Protein AF-A0A059VBW8-F1 (afdb_monomer_lite)

Sequence (269 aa):
MSATLDIHGFRVLPIGRVSREFNQAVRRIAARGYTDRSCVIIKTNAGPDSGITHAGGRYLHAANPYTQTVMAIMRDKGIEPPPPPFLVAPGATTLFHEWGHHVDHLWSGHDNIVHFSVRWFSHFYEVRRRALAGRASRRQMQPGRTIKTAADAVDVVVEWRRFASELFAMLFEDWMRGAKRFSVDSCDPQNLLSREAIFMKLAFLSSVSSDDVRHKTYALFEAAHASSAELPEMRDGFLGHHTFAVLDSLRRATDRIRAETASADGTSP

Organism: NCBI:txid1497872

Radius of gyration: 19.86 Å; chains: 1; bounding box: 48×44×55 Å

Structure (mmCIF, N/CA/C/O backbone):
data_AF-A0A059VBW8-F1
#
_entry.id   AF-A0A059VBW8-F1
#
loop_
_atom_site.group_PDB
_atom_site.id
_atom_site.type_symbol
_atom_site.label_atom_id
_atom_site.label_alt_id
_atom_site.label_comp_id
_atom_site.label_asym_id
_atom_site.label_entity_id
_atom_site.label_seq_id
_atom_site.pdbx_PDB_ins_code
_atom_site.Cartn_x
_atom_site.Cartn_y
_atom_site.Cartn_z
_atom_site.occupancy
_atom_site.B_iso_or_equiv
_atom_site.auth_seq_id
_atom_site.auth_comp_id
_atom_site.auth_asym_id
_atom_site.auth_atom_id
_atom_site.pdbx_PDB_model_num
ATOM 1 N N . MET A 1 1 ? -5.179 5.695 30.771 1.00 53.59 1 MET A N 1
ATOM 2 C CA . MET A 1 1 ? -4.562 4.878 29.705 1.00 53.59 1 MET A CA 1
ATOM 3 C C . MET A 1 1 ? -5.675 4.200 28.921 1.00 53.59 1 MET A C 1
ATOM 5 O O . MET A 1 1 ? -6.504 3.549 29.546 1.00 53.59 1 MET A O 1
ATOM 9 N N . SER A 1 2 ? -5.752 4.389 27.600 1.00 63.97 2 SER A N 1
ATOM 10 C CA . SER A 1 2 ? -6.719 3.652 26.772 1.00 63.97 2 SER A CA 1
ATOM 11 C C . SER A 1 2 ? -6.262 2.202 26.632 1.00 63.97 2 SER A C 1
ATOM 13 O O . SER A 1 2 ? -5.171 1.951 26.126 1.00 63.97 2 SER A O 1
ATOM 15 N N . ALA A 1 3 ? -7.078 1.252 27.086 1.00 81.88 3 ALA A N 1
ATOM 16 C CA . ALA A 1 3 ? -6.814 -0.166 26.873 1.00 81.88 3 ALA A CA 1
ATOM 17 C C . ALA A 1 3 ? -6.984 -0.525 25.387 1.00 81.88 3 ALA A C 1
ATOM 19 O O . ALA A 1 3 ? -7.865 0.005 24.705 1.00 81.88 3 ALA A O 1
ATOM 20 N N . THR A 1 4 ? -6.148 -1.438 24.893 1.00 89.19 4 THR A N 1
ATOM 21 C CA . THR A 1 4 ? -6.325 -2.024 23.558 1.00 89.19 4 THR A CA 1
ATOM 22 C C . THR A 1 4 ? -7.537 -2.957 23.574 1.00 89.19 4 THR A C 1
ATOM 24 O O . THR A 1 4 ? -7.706 -3.740 24.505 1.00 89.19 4 THR A O 1
ATOM 27 N N . LEU A 1 5 ? -8.374 -2.869 22.545 1.00 92.12 5 LEU A N 1
ATOM 28 C CA . LEU A 1 5 ? -9.548 -3.708 22.324 1.00 92.12 5 LEU A CA 1
ATOM 29 C C . LEU A 1 5 ? -9.213 -4.839 21.346 1.00 92.12 5 LEU A C 1
ATOM 31 O O . LEU A 1 5 ? -8.478 -4.610 20.386 1.00 92.12 5 LEU A O 1
ATOM 35 N N . ASP A 1 6 ? -9.801 -6.018 21.542 1.00 92.69 6 ASP A N 1
ATOM 36 C CA . ASP A 1 6 ? -9.843 -7.066 20.515 1.00 92.69 6 ASP A CA 1
ATOM 37 C C . ASP A 1 6 ? -11.156 -6.943 19.728 1.00 92.69 6 ASP A C 1
ATOM 39 O O . ASP A 1 6 ? -12.249 -7.006 20.299 1.00 92.69 6 ASP A O 1
ATOM 43 N N . ILE A 1 7 ? -11.055 -6.699 18.422 1.00 91.12 7 ILE A N 1
ATOM 44 C CA . ILE A 1 7 ? -12.200 -6.552 17.523 1.00 91.12 7 ILE A CA 1
ATOM 45 C C . ILE A 1 7 ? -11.983 -7.465 16.319 1.00 91.12 7 ILE A C 1
ATOM 47 O O . ILE A 1 7 ? -11.157 -7.171 15.461 1.00 91.12 7 ILE A O 1
ATOM 51 N N . HIS A 1 8 ? -12.752 -8.553 16.224 1.00 90.56 8 HIS A N 1
ATOM 52 C CA . HIS A 1 8 ? -12.659 -9.540 15.132 1.00 90.56 8 HIS A CA 1
ATOM 53 C C . HIS A 1 8 ? -11.233 -10.089 14.924 1.00 90.56 8 HIS A C 1
ATOM 55 O O . HIS A 1 8 ? -10.829 -10.337 13.791 1.00 90.56 8 HIS A O 1
ATOM 61 N N . GLY A 1 9 ? -10.463 -10.259 16.007 1.00 87.31 9 GLY A N 1
ATOM 62 C CA . GLY A 1 9 ? -9.083 -10.750 15.962 1.00 87.31 9 GLY A CA 1
ATOM 63 C C . GLY A 1 9 ? -8.028 -9.666 15.728 1.00 87.31 9 GLY A C 1
ATOM 64 O O . GLY A 1 9 ? -6.842 -9.997 15.669 1.00 87.31 9 GLY A O 1
ATOM 65 N N . PHE A 1 10 ? -8.433 -8.397 15.619 1.00 92.19 10 PHE A N 1
ATOM 66 C CA . PHE A 1 10 ? -7.533 -7.249 15.537 1.00 92.19 10 PHE A CA 1
ATOM 67 C C . PHE A 1 10 ? -7.327 -6.586 16.888 1.00 92.19 10 PHE A C 1
ATOM 69 O O . PHE A 1 10 ? -8.276 -6.374 17.642 1.00 92.19 10 PHE A O 1
ATOM 76 N N . ARG A 1 11 ? -6.098 -6.129 17.126 1.00 94.62 11 ARG A N 1
ATOM 77 C CA . ARG A 1 11 ? -5.778 -5.229 18.234 1.00 94.62 11 ARG A CA 1
ATOM 78 C C . ARG A 1 11 ? -6.064 -3.791 17.814 1.00 94.62 11 ARG A C 1
ATOM 80 O O . ARG A 1 11 ? -5.418 -3.270 16.909 1.00 94.62 11 ARG A O 1
ATOM 87 N N . VAL A 1 12 ? -7.019 -3.146 18.475 1.00 94.44 12 VAL A N 1
ATOM 88 C CA . VAL A 1 12 ? -7.414 -1.759 18.206 1.00 94.44 12 VAL A CA 1
ATOM 89 C C . VAL A 1 12 ? -7.122 -0.894 19.425 1.00 94.44 12 VAL A C 1
ATOM 91 O O . VAL A 1 12 ? -7.667 -1.140 20.495 1.00 94.44 12 VAL A O 1
ATOM 94 N N . LEU A 1 13 ? -6.307 0.147 19.272 1.00 93.19 13 LEU A N 1
ATOM 95 C CA . LEU A 1 13 ? -6.073 1.173 20.286 1.00 93.19 13 LEU A CA 1
ATOM 96 C C . LEU A 1 13 ? -7.002 2.376 20.024 1.00 93.19 13 LEU A C 1
ATOM 98 O O . LEU A 1 13 ? -6.745 3.156 19.100 1.00 93.19 13 LEU A O 1
ATOM 102 N N . PRO A 1 14 ? -8.098 2.549 20.789 1.00 91.19 14 PRO A N 1
ATOM 103 C CA . PRO A 1 14 ? -9.023 3.657 20.598 1.00 91.19 14 PRO A CA 1
ATOM 104 C C . PRO A 1 14 ? -8.508 4.929 21.284 1.00 91.19 14 PRO A C 1
ATOM 106 O O . PRO A 1 14 ? -8.565 5.082 22.505 1.00 91.19 14 PRO A O 1
ATOM 109 N N . ILE A 1 15 ? -8.036 5.872 20.474 1.00 87.88 15 ILE A N 1
ATOM 110 C CA . ILE A 1 15 ? -7.763 7.257 20.890 1.00 87.88 15 ILE A CA 1
ATOM 111 C C . ILE A 1 15 ? -8.997 8.138 20.617 1.00 87.88 15 ILE A C 1
ATOM 113 O O . ILE A 1 15 ? -9.226 9.137 21.290 1.00 87.88 15 ILE A O 1
ATOM 117 N N . GLY A 1 16 ? -9.825 7.749 19.644 1.00 84.25 16 GLY A N 1
ATOM 118 C CA . GLY A 1 16 ? -11.109 8.368 19.325 1.00 84.25 16 GLY A CA 1
ATOM 119 C C . GLY A 1 16 ? -12.280 7.386 19.373 1.00 84.25 16 GLY A C 1
ATOM 120 O O . GLY A 1 16 ? -12.133 6.212 19.719 1.00 84.25 16 GLY A O 1
ATOM 121 N N . ARG A 1 17 ? -13.467 7.857 18.971 1.00 87.94 17 ARG A N 1
ATOM 122 C CA . ARG A 1 17 ? -14.673 7.016 18.933 1.00 87.94 17 ARG A CA 1
ATOM 123 C C . ARG A 1 17 ? -14.525 5.910 17.883 1.00 87.94 17 ARG A C 1
ATOM 125 O O . ARG A 1 17 ? -14.266 6.182 16.704 1.00 87.94 17 ARG A O 1
ATOM 132 N N . VAL A 1 18 ? -14.773 4.669 18.298 1.00 91.19 18 VAL A N 1
ATOM 133 C CA . VAL A 1 18 ? -14.964 3.526 17.396 1.00 91.19 18 VAL A CA 1
ATOM 134 C C . VAL A 1 18 ? -16.407 3.566 16.897 1.00 91.19 18 VAL A C 1
ATOM 136 O O . VAL A 1 18 ? -17.340 3.253 17.635 1.00 91.19 18 VAL A O 1
ATOM 139 N N . SER A 1 19 ? -16.613 4.032 15.666 1.00 91.50 19 SER A N 1
ATOM 140 C CA . SER A 1 19 ? -17.951 4.096 15.073 1.00 91.50 19 SER A CA 1
ATOM 141 C C . SER A 1 19 ? -18.422 2.717 14.598 1.00 91.50 19 SER A C 1
ATOM 143 O O . SER A 1 19 ? -17.625 1.784 14.449 1.00 91.50 19 SER A O 1
ATOM 145 N N . ARG A 1 20 ? -19.725 2.587 14.324 1.00 93.31 20 ARG A N 1
ATOM 146 C CA . ARG A 1 20 ? -20.302 1.357 13.763 1.00 93.31 20 ARG A CA 1
ATOM 147 C C . ARG A 1 20 ? -19.672 1.025 12.411 1.00 93.31 20 ARG A C 1
ATOM 149 O O . ARG A 1 20 ? -19.343 -0.129 12.161 1.00 93.31 20 ARG A O 1
ATOM 156 N N . GLU A 1 21 ? -19.466 2.036 11.574 1.00 92.25 21 GLU A N 1
ATOM 157 C CA . GLU A 1 21 ? -18.853 1.913 10.250 1.00 92.25 21 GLU A CA 1
ATOM 158 C C . GLU A 1 21 ? -17.407 1.426 10.363 1.00 92.25 21 GLU A C 1
ATOM 160 O O . GLU A 1 21 ? -16.983 0.559 9.604 1.00 92.25 21 GLU A O 1
ATOM 165 N N . PHE A 1 22 ? -16.655 1.937 11.344 1.00 93.88 22 PHE A N 1
ATOM 166 C CA . PHE A 1 22 ? -15.292 1.479 11.594 1.00 93.88 22 PHE A CA 1
ATOM 167 C C . PHE A 1 22 ? -15.261 0.009 12.022 1.00 93.88 22 PHE A C 1
ATOM 169 O O . PHE A 1 22 ? -14.497 -0.777 11.472 1.00 93.88 22 PHE A O 1
ATOM 176 N N . ASN A 1 23 ? -16.129 -0.390 12.957 1.00 94.75 23 ASN A N 1
ATOM 177 C CA . ASN A 1 23 ? -16.219 -1.786 13.389 1.00 94.75 23 ASN A CA 1
ATOM 178 C C . ASN A 1 23 ? -16.608 -2.718 12.225 1.00 94.75 23 ASN A C 1
ATOM 180 O O . ASN A 1 23 ? -16.023 -3.786 12.064 1.00 94.75 23 ASN A O 1
ATOM 184 N N . GLN A 1 24 ? -17.542 -2.293 11.368 1.00 94.81 24 GLN A N 1
ATOM 185 C CA . GLN A 1 24 ? -17.910 -3.030 10.155 1.00 94.81 24 GLN A CA 1
ATOM 186 C C . GLN A 1 24 ? -16.742 -3.162 9.171 1.00 94.81 24 GLN A C 1
ATOM 188 O O . GLN A 1 24 ? -16.587 -4.221 8.565 1.00 94.81 24 GLN A O 1
ATOM 193 N N . ALA A 1 25 ? -15.910 -2.129 9.028 1.00 94.88 25 ALA A N 1
ATOM 194 C CA . ALA A 1 25 ? -14.714 -2.187 8.195 1.00 94.88 25 ALA A CA 1
ATOM 195 C C . ALA A 1 25 ? -13.693 -3.200 8.735 1.00 94.88 25 ALA A C 1
ATOM 197 O O . ALA A 1 25 ? -13.256 -4.073 7.988 1.00 94.88 25 ALA A O 1
ATOM 198 N N . VAL A 1 26 ? -13.409 -3.168 10.043 1.00 95.56 26 VAL A N 1
ATOM 199 C CA . VAL A 1 26 ? -12.554 -4.165 10.715 1.00 95.56 26 VAL A CA 1
ATOM 200 C C . VAL A 1 26 ? -13.103 -5.581 10.508 1.00 95.56 26 VAL A C 1
ATOM 202 O O . VAL A 1 26 ? -12.380 -6.475 10.070 1.00 95.56 26 VAL A O 1
ATOM 205 N N . ARG A 1 27 ? -14.412 -5.781 10.725 1.00 95.00 27 ARG A N 1
ATOM 206 C CA . ARG A 1 27 ? -15.085 -7.066 10.479 1.00 95.00 27 ARG A CA 1
ATOM 207 C C . ARG A 1 27 ? -14.905 -7.543 9.042 1.00 95.00 27 ARG A C 1
ATOM 209 O O . ARG A 1 27 ? -14.724 -8.733 8.815 1.00 95.00 27 ARG A O 1
ATOM 216 N N . ARG A 1 28 ? -14.999 -6.637 8.069 1.00 94.69 28 ARG A N 1
ATOM 217 C CA . ARG A 1 28 ? -14.895 -6.978 6.649 1.00 94.69 28 ARG A CA 1
ATOM 218 C C . ARG A 1 28 ? -13.486 -7.420 6.268 1.00 94.69 28 ARG A C 1
ATOM 220 O O . ARG A 1 28 ? -13.362 -8.405 5.550 1.00 94.69 28 ARG A O 1
ATOM 227 N N . ILE A 1 29 ? -12.457 -6.743 6.779 1.00 94.81 29 ILE A N 1
ATOM 228 C CA . ILE A 1 29 ? -11.061 -7.166 6.595 1.00 94.81 29 ILE A CA 1
ATOM 229 C C . ILE A 1 29 ? -10.869 -8.566 7.201 1.00 94.81 29 ILE A C 1
ATOM 231 O O . ILE A 1 29 ? -10.362 -9.458 6.521 1.00 94.81 29 ILE A O 1
ATOM 235 N N . ALA A 1 30 ? -11.356 -8.791 8.430 1.00 93.31 30 ALA A N 1
ATOM 236 C CA . ALA A 1 30 ? -11.280 -10.103 9.082 1.00 93.31 30 ALA A CA 1
ATOM 237 C C . ALA A 1 30 ? -11.990 -11.202 8.283 1.00 93.31 30 ALA A C 1
ATOM 239 O O . ALA A 1 30 ? -11.431 -12.272 8.067 1.00 93.31 30 AL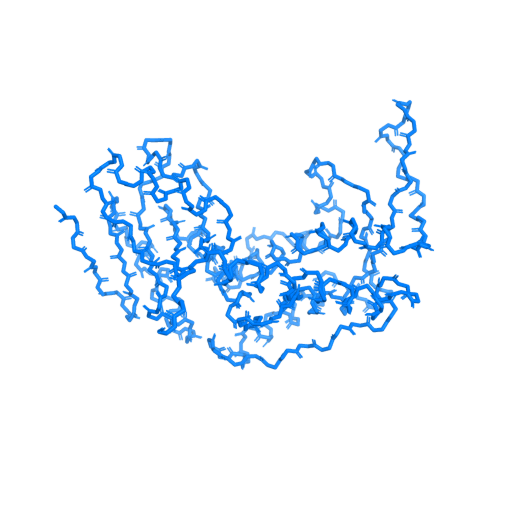A A O 1
ATOM 240 N N . ALA A 1 31 ? -13.208 -10.933 7.808 1.00 92.88 31 ALA A N 1
ATOM 241 C CA . ALA A 1 31 ? -14.009 -11.898 7.058 1.00 92.88 31 ALA A CA 1
ATOM 242 C C . ALA A 1 31 ? -13.360 -12.323 5.731 1.00 92.88 31 ALA A C 1
ATOM 244 O O . ALA A 1 31 ? -13.680 -13.389 5.216 1.00 92.88 31 ALA A O 1
ATOM 245 N N . ARG A 1 32 ? -12.452 -11.507 5.184 1.00 91.50 32 ARG A N 1
ATOM 246 C CA . ARG A 1 32 ? -11.653 -11.836 3.996 1.00 91.50 32 ARG A CA 1
ATOM 247 C C . ARG A 1 32 ? -10.296 -12.462 4.326 1.00 91.50 32 ARG A C 1
ATOM 249 O O . ARG A 1 32 ? -9.479 -12.639 3.436 1.00 91.50 32 ARG A O 1
ATOM 256 N N . GLY A 1 33 ? -10.052 -12.790 5.593 1.00 91.44 33 GLY A N 1
ATOM 257 C CA . GLY A 1 33 ? -8.842 -13.477 6.029 1.00 91.44 33 GLY A CA 1
ATOM 258 C C . GLY A 1 33 ? -7.608 -12.586 6.136 1.00 91.44 33 GLY A C 1
ATOM 259 O O . GLY A 1 33 ? -6.518 -13.131 6.215 1.00 91.44 33 GLY A O 1
ATOM 260 N N . TYR A 1 34 ? -7.758 -11.254 6.167 1.00 92.44 34 TYR A N 1
ATOM 261 C CA . TYR A 1 34 ? -6.655 -10.280 6.247 1.00 92.44 34 TYR A CA 1
ATOM 262 C C . TYR A 1 34 ? -6.308 -9.852 7.684 1.00 92.44 34 TYR A C 1
ATOM 264 O O . TYR A 1 34 ? -5.914 -8.711 7.927 1.00 92.44 34 TYR A O 1
ATOM 272 N N . THR A 1 35 ? -6.493 -10.743 8.660 1.00 90.56 35 THR A N 1
ATOM 273 C CA . THR A 1 35 ? -6.152 -10.472 10.063 1.00 90.56 35 THR A CA 1
ATOM 274 C C . THR A 1 35 ? -4.654 -10.608 10.308 1.00 90.56 35 THR A C 1
ATOM 276 O O . THR A 1 35 ? -4.097 -11.673 10.056 1.00 90.56 35 THR A O 1
ATOM 279 N N . ASP A 1 36 ? -4.035 -9.588 10.898 1.00 90.50 36 ASP A N 1
ATOM 280 C CA . ASP A 1 36 ? -2.689 -9.672 11.466 1.00 90.50 36 ASP A CA 1
ATOM 281 C C . ASP A 1 36 ? -2.716 -9.151 12.907 1.00 90.50 36 ASP A C 1
ATOM 283 O O . ASP A 1 36 ? -3.071 -8.001 13.165 1.00 90.50 36 ASP A O 1
ATOM 287 N N . ARG A 1 37 ? -2.350 -10.014 13.861 1.00 87.94 37 ARG A N 1
ATOM 288 C CA . ARG A 1 37 ? -2.274 -9.649 15.282 1.00 87.94 37 ARG A CA 1
ATOM 289 C C . ARG A 1 37 ? -1.031 -8.830 15.601 1.00 87.94 37 ARG A C 1
ATOM 291 O O . ARG A 1 37 ? -1.028 -8.138 16.620 1.00 87.94 37 ARG A O 1
ATOM 298 N N . SER A 1 38 ? 0.011 -8.907 14.775 1.00 89.81 38 SER A N 1
ATOM 299 C CA . SER A 1 38 ? 1.237 -8.136 14.967 1.00 89.81 38 SER A CA 1
ATOM 300 C C . SER A 1 38 ? 0.968 -6.641 14.776 1.00 89.81 38 SER A C 1
ATOM 302 O O . SER A 1 38 ? 1.387 -5.843 15.613 1.00 89.81 38 SER A O 1
ATOM 304 N N . CYS A 1 39 ? 0.136 -6.285 13.793 1.00 92.44 39 CYS A N 1
ATOM 305 C CA . CYS A 1 39 ? -0.237 -4.910 13.485 1.00 92.44 39 CYS A CA 1
ATOM 306 C C . CYS A 1 39 ? -1.357 -4.374 14.395 1.00 92.44 39 CYS A C 1
ATOM 308 O O . CYS A 1 39 ? -2.454 -4.932 14.471 1.00 92.44 39 CYS A O 1
ATOM 310 N N . VAL A 1 40 ? -1.096 -3.259 15.087 1.00 95.00 40 VAL A N 1
ATOM 311 C CA . VAL A 1 40 ? -2.104 -2.565 15.911 1.00 95.00 40 VAL A CA 1
ATOM 312 C C . VAL A 1 40 ? -2.794 -1.462 15.106 1.00 95.00 40 VAL A C 1
ATOM 314 O O . VAL A 1 40 ? -2.140 -0.622 14.492 1.00 95.00 40 VAL A O 1
ATOM 317 N N . ILE A 1 41 ? -4.126 -1.413 15.160 1.00 94.94 41 ILE A N 1
ATOM 318 C CA . ILE A 1 41 ? -4.931 -0.336 14.572 1.00 94.94 41 ILE A CA 1
ATOM 319 C C . ILE A 1 41 ? -5.143 0.762 15.607 1.00 94.94 41 ILE A C 1
ATOM 321 O O . ILE A 1 41 ? -5.887 0.598 16.570 1.00 94.94 41 ILE A O 1
ATOM 325 N N . ILE A 1 42 ? -4.569 1.930 15.381 1.00 93.19 42 ILE A N 1
ATOM 326 C CA . ILE A 1 42 ? -4.819 3.126 16.174 1.00 93.19 42 ILE A CA 1
ATOM 327 C C . ILE A 1 42 ? -6.026 3.857 15.585 1.00 93.19 42 ILE A C 1
ATOM 329 O O . ILE A 1 42 ? -5.951 4.486 14.525 1.00 93.19 42 ILE A O 1
ATOM 333 N N . LYS A 1 43 ? -7.160 3.796 16.288 1.00 92.50 43 LYS A N 1
ATOM 334 C CA . LYS A 1 43 ? -8.372 4.523 15.900 1.00 92.50 43 LYS A CA 1
ATOM 335 C C . LYS A 1 43 ? -8.349 5.932 16.484 1.00 92.50 43 LYS A C 1
ATOM 337 O O . LYS A 1 43 ? -8.535 6.102 17.686 1.00 92.50 43 LYS A O 1
ATOM 342 N N . THR A 1 44 ? -8.198 6.945 15.635 1.00 89.06 44 THR A N 1
ATOM 343 C CA . THR A 1 44 ? -8.276 8.373 16.004 1.00 89.06 44 THR A CA 1
ATOM 344 C C . THR A 1 44 ? -9.625 8.992 15.622 1.00 89.06 44 THR A C 1
ATOM 346 O O . THR A 1 44 ? -10.435 8.375 14.927 1.00 89.06 44 THR A O 1
ATOM 349 N N . ASN A 1 45 ? -9.907 10.214 16.081 1.00 84.06 45 ASN A N 1
ATOM 350 C CA . ASN A 1 45 ? -10.985 11.027 15.505 1.00 84.06 45 ASN A CA 1
ATOM 351 C C . ASN A 1 45 ? -10.544 11.605 14.148 1.00 84.06 45 ASN A C 1
ATOM 353 O O . ASN A 1 45 ? -9.350 11.768 13.900 1.00 84.06 45 ASN A O 1
ATOM 357 N N . ALA A 1 46 ? -11.502 11.918 13.275 1.00 74.12 46 ALA A N 1
ATOM 358 C CA . ALA A 1 46 ? -11.212 12.656 12.049 1.00 74.12 46 ALA A CA 1
ATOM 359 C C . ALA A 1 46 ? -10.890 14.126 12.368 1.00 74.12 46 ALA A C 1
ATOM 361 O O . ALA A 1 46 ? -11.452 14.689 13.304 1.00 74.12 46 ALA A O 1
ATOM 362 N N . GLY A 1 47 ? -10.028 14.745 11.558 1.00 66.75 47 GLY A N 1
ATOM 363 C CA . GLY A 1 47 ? -9.707 16.170 11.657 1.00 66.75 47 GLY A CA 1
ATOM 364 C C . GLY A 1 47 ? -8.369 16.496 12.342 1.00 66.75 47 GLY A C 1
ATOM 365 O O . GLY A 1 47 ? -7.671 15.598 12.829 1.00 66.75 47 GLY A O 1
ATOM 366 N N . PRO A 1 48 ? -7.990 17.788 12.336 1.00 61.22 48 PRO A N 1
ATOM 367 C CA . PRO A 1 48 ? -6.690 18.268 12.818 1.00 61.22 48 PRO A CA 1
ATOM 368 C C . PRO A 1 48 ? -6.485 18.028 14.320 1.00 61.22 48 PRO A C 1
ATOM 370 O O . PRO A 1 48 ? -5.357 17.803 14.757 1.00 61.22 48 PRO A O 1
ATOM 373 N N . ASP A 1 49 ? -7.572 17.964 15.089 1.00 58.78 49 ASP A N 1
ATOM 374 C CA . ASP A 1 49 ? -7.548 17.802 16.548 1.00 58.78 49 ASP A CA 1
ATOM 375 C C . ASP A 1 49 ? -6.972 16.455 17.005 1.00 58.78 49 ASP A C 1
ATOM 377 O O . ASP A 1 49 ? -6.609 16.288 18.171 1.00 58.78 49 ASP A O 1
ATOM 381 N N . SER A 1 50 ? -6.838 15.479 16.097 1.00 66.25 50 SER A N 1
ATOM 382 C CA . SER A 1 50 ? -6.204 14.206 16.441 1.00 66.25 50 SER A CA 1
ATOM 383 C C . SER A 1 50 ? -4.725 14.374 16.818 1.00 66.25 50 SER A C 1
ATOM 385 O O . SER A 1 50 ? -4.214 13.591 17.619 1.00 66.25 50 SER A O 1
ATOM 387 N N . GLY A 1 51 ? -4.022 15.372 16.261 1.00 63.44 51 GLY A N 1
ATOM 388 C CA . GLY A 1 51 ? -2.579 15.616 16.425 1.00 63.44 51 GLY A CA 1
ATOM 389 C C . GLY A 1 51 ? -1.654 14.513 15.884 1.00 63.44 51 GLY A C 1
ATOM 390 O O . GLY A 1 51 ? -0.521 14.794 15.533 1.00 63.44 51 GLY A O 1
ATOM 391 N N . ILE A 1 52 ? -2.146 13.276 15.778 1.00 70.88 52 ILE A N 1
ATOM 392 C CA . ILE A 1 52 ? -1.454 12.087 15.261 1.00 70.88 52 ILE A CA 1
ATOM 393 C C . ILE A 1 52 ? -1.654 11.966 13.737 1.00 70.88 52 ILE A C 1
ATOM 395 O O . ILE A 1 52 ? -0.843 11.353 13.049 1.00 70.88 52 ILE A O 1
ATOM 399 N N . THR A 1 53 ? -2.722 12.560 13.179 1.00 62.62 53 THR A N 1
ATOM 400 C CA . THR A 1 53 ? -3.006 12.517 11.733 1.00 62.62 53 THR A CA 1
ATOM 401 C C . THR A 1 53 ? -3.519 13.847 11.183 1.00 62.62 53 THR A C 1
ATOM 403 O O . THR A 1 53 ? -4.427 14.454 11.746 1.00 62.62 53 THR A O 1
ATOM 406 N N . HIS A 1 54 ? -3.028 14.249 10.008 1.00 57.72 54 HIS A N 1
ATOM 407 C CA . HIS A 1 54 ? -3.678 15.252 9.159 1.00 57.72 54 HIS A CA 1
ATOM 408 C C . HIS A 1 54 ? -4.659 14.547 8.215 1.00 57.72 54 HIS A C 1
ATOM 410 O O . HIS A 1 54 ? -4.280 14.206 7.103 1.00 57.72 54 HIS A O 1
ATOM 416 N N . ALA A 1 55 ? -5.878 14.244 8.679 1.00 49.62 55 ALA A N 1
ATOM 417 C CA . ALA A 1 55 ? -7.015 13.679 7.918 1.00 49.62 55 ALA A CA 1
ATOM 418 C C . ALA A 1 55 ? -6.784 12.418 7.036 1.00 49.62 55 ALA A C 1
ATOM 420 O O . ALA A 1 55 ? -7.740 11.925 6.446 1.00 49.62 55 ALA A O 1
ATOM 421 N N . GLY A 1 56 ? -5.566 11.876 6.955 1.00 61.94 56 GLY A N 1
ATOM 422 C CA . GLY A 1 56 ? -5.163 10.946 5.897 1.00 61.94 56 GLY A CA 1
ATOM 423 C C . GLY A 1 56 ? -4.691 9.570 6.350 1.00 61.94 56 GLY A C 1
ATOM 424 O O . GLY A 1 56 ? -4.447 8.759 5.478 1.00 61.94 56 GLY A O 1
ATOM 425 N N . GLY A 1 57 ? -4.584 9.298 7.659 1.00 80.06 57 GLY A N 1
ATOM 426 C CA . GLY A 1 57 ? -4.080 8.017 8.194 1.00 80.06 57 GLY A CA 1
ATOM 427 C C . GLY A 1 57 ? -2.658 7.662 7.761 1.00 80.06 57 GLY A C 1
ATOM 428 O O . GLY A 1 57 ? -2.069 8.374 6.956 1.00 80.06 57 GLY A O 1
ATOM 429 N N . ARG A 1 58 ? -2.054 6.643 8.380 1.00 86.62 58 ARG A N 1
ATOM 430 C CA . ARG A 1 58 ? -0.692 6.183 8.048 1.00 86.62 58 ARG A CA 1
ATOM 431 C C . ARG A 1 58 ? -0.470 4.735 8.467 1.00 86.62 58 ARG A C 1
ATOM 433 O O . ARG A 1 58 ? -0.680 4.421 9.636 1.00 86.62 58 ARG A O 1
ATOM 440 N N . TYR A 1 59 ? 0.063 3.911 7.578 1.00 89.12 59 TYR A N 1
ATOM 441 C CA . TYR A 1 59 ? 0.767 2.678 7.906 1.00 89.12 59 TYR A CA 1
ATOM 442 C C . TYR A 1 59 ? 2.214 2.982 8.322 1.00 89.12 59 TYR A C 1
ATOM 444 O O . TYR A 1 59 ? 2.952 3.679 7.621 1.00 89.12 59 TYR A O 1
ATOM 452 N N . LEU A 1 60 ? 2.622 2.481 9.488 1.00 87.88 60 LEU A N 1
ATOM 453 C CA . LEU A 1 60 ? 3.896 2.794 10.129 1.00 87.88 60 LEU A CA 1
ATOM 454 C C . LEU A 1 60 ? 4.642 1.500 10.451 1.00 87.88 60 LEU A C 1
ATOM 456 O O . LEU A 1 60 ? 4.148 0.628 11.161 1.00 87.88 60 LEU A O 1
ATOM 460 N N . HIS A 1 61 ? 5.859 1.390 9.930 1.00 86.56 61 HIS A N 1
ATOM 461 C CA . HIS A 1 61 ? 6.761 0.262 10.152 1.00 86.56 61 HIS A CA 1
ATOM 462 C C . HIS A 1 61 ? 8.133 0.774 10.610 1.00 86.56 61 HIS A C 1
ATOM 464 O O . HIS A 1 61 ? 8.430 1.964 10.481 1.00 86.56 61 HIS A O 1
ATOM 470 N N . ALA A 1 62 ? 8.982 -0.113 11.135 1.00 82.19 62 ALA A N 1
ATOM 471 C CA . ALA A 1 62 ? 10.247 0.275 11.772 1.00 82.19 62 ALA A CA 1
ATOM 472 C C . ALA A 1 62 ? 11.175 1.099 10.856 1.00 82.19 62 ALA A C 1
ATOM 474 O O . ALA A 1 62 ? 11.755 2.087 11.288 1.00 82.19 62 ALA A O 1
ATOM 475 N N . ALA A 1 63 ? 11.257 0.741 9.572 1.00 74.00 63 ALA A N 1
ATOM 476 C CA . ALA A 1 63 ? 12.088 1.444 8.590 1.00 74.00 63 ALA A CA 1
ATOM 477 C C . ALA A 1 63 ? 11.486 2.758 8.040 1.00 74.00 63 ALA A C 1
ATOM 479 O O . ALA A 1 63 ? 12.116 3.407 7.208 1.00 74.00 63 ALA A O 1
ATOM 480 N N . ASN A 1 64 ? 10.277 3.158 8.451 1.00 76.19 64 ASN A N 1
ATOM 481 C CA . ASN A 1 64 ? 9.710 4.446 8.054 1.00 76.19 64 ASN A CA 1
ATOM 482 C C . ASN A 1 64 ? 10.199 5.536 9.032 1.00 76.19 64 ASN A C 1
ATOM 484 O O . ASN A 1 64 ? 9.857 5.475 10.215 1.00 76.19 64 ASN A O 1
ATOM 488 N N . PRO A 1 65 ? 10.951 6.557 8.575 1.00 73.94 65 PRO A N 1
ATOM 489 C CA . PRO A 1 65 ? 11.480 7.602 9.457 1.00 73.94 65 PRO A CA 1
ATOM 490 C C . PRO A 1 65 ? 10.374 8.404 10.158 1.00 73.94 65 PRO A C 1
ATOM 492 O O . PRO A 1 65 ? 10.573 8.913 11.259 1.00 73.94 65 PRO A O 1
ATOM 495 N N . TYR A 1 66 ? 9.181 8.470 9.563 1.00 82.44 66 TYR A N 1
ATOM 496 C CA . TYR A 1 66 ? 8.030 9.147 10.152 1.00 82.44 66 TYR A CA 1
ATOM 497 C C . TYR A 1 66 ? 7.422 8.379 11.337 1.00 82.44 66 TYR A C 1
ATOM 499 O O . TYR A 1 66 ? 6.726 8.974 12.161 1.00 82.44 66 TYR A O 1
ATOM 507 N N . THR A 1 67 ? 7.709 7.078 11.475 1.00 87.94 67 THR A N 1
ATOM 508 C CA . THR A 1 67 ? 7.247 6.262 12.608 1.00 87.94 67 THR A CA 1
ATOM 509 C C . THR A 1 67 ? 7.700 6.858 13.935 1.00 87.94 67 THR A C 1
ATOM 511 O O . THR A 1 67 ? 6.881 7.011 14.838 1.00 87.94 67 THR A O 1
ATOM 514 N N . GLN A 1 68 ? 8.961 7.292 14.039 1.00 87.50 68 GLN A N 1
ATOM 515 C CA . GLN A 1 68 ? 9.483 7.896 15.270 1.00 87.50 68 GLN A CA 1
ATOM 516 C C . GLN A 1 68 ? 8.782 9.212 15.613 1.00 87.50 68 GLN A C 1
ATOM 518 O O . GLN A 1 68 ? 8.455 9.452 16.774 1.00 87.50 68 GLN A O 1
ATOM 523 N N . THR A 1 69 ? 8.475 10.034 14.606 1.00 88.62 69 THR A N 1
ATOM 524 C CA . THR A 1 69 ? 7.709 11.273 14.791 1.00 88.62 69 THR A CA 1
ATOM 525 C C . THR A 1 69 ? 6.317 10.987 15.348 1.00 88.62 69 THR A C 1
ATOM 527 O O . THR A 1 69 ? 5.902 11.618 16.316 1.00 88.62 69 THR A O 1
ATOM 530 N N . VAL A 1 70 ? 5.603 10.008 14.788 1.00 87.56 70 VAL A N 1
ATOM 531 C CA . VAL A 1 70 ? 4.264 9.642 15.274 1.00 87.56 70 VAL A CA 1
ATOM 532 C C . VAL A 1 70 ? 4.324 9.073 16.691 1.00 87.56 70 VAL A C 1
ATOM 534 O O . VAL A 1 70 ? 3.517 9.457 17.536 1.00 87.56 70 VAL A O 1
ATOM 537 N N . MET A 1 71 ? 5.297 8.206 16.978 1.00 90.25 71 MET A N 1
ATOM 538 C CA . MET A 1 71 ? 5.502 7.658 18.321 1.00 90.25 71 MET A CA 1
ATOM 539 C C . MET A 1 71 ? 5.810 8.757 19.347 1.00 90.25 71 MET A C 1
ATOM 541 O O . MET A 1 71 ? 5.279 8.711 20.453 1.00 90.25 71 MET A O 1
ATOM 545 N N . ALA A 1 72 ? 6.614 9.765 18.991 1.00 88.88 72 ALA A N 1
ATOM 546 C CA . ALA A 1 72 ? 6.871 10.922 19.850 1.00 88.88 72 ALA A CA 1
ATOM 547 C C . ALA A 1 72 ? 5.584 11.716 20.134 1.00 88.88 72 ALA A C 1
ATOM 549 O O . ALA A 1 72 ? 5.252 11.936 21.294 1.00 88.88 72 ALA A O 1
ATOM 550 N N . ILE A 1 73 ? 4.790 12.019 19.100 1.00 88.00 73 ILE A N 1
ATOM 551 C CA . ILE A 1 73 ? 3.496 12.707 19.251 1.00 88.00 73 ILE A CA 1
ATOM 552 C C . ILE A 1 73 ? 2.540 11.928 20.171 1.00 88.00 73 ILE A C 1
ATOM 554 O O . ILE A 1 73 ? 1.786 12.526 20.941 1.00 88.00 73 ILE A O 1
ATOM 558 N N . MET A 1 74 ? 2.531 10.594 20.092 1.00 88.19 74 MET A N 1
ATOM 559 C CA . MET A 1 74 ? 1.725 9.760 20.989 1.00 88.19 74 MET A CA 1
ATOM 560 C C . MET A 1 74 ? 2.181 9.897 22.444 1.00 88.19 74 MET A C 1
ATOM 562 O O . MET A 1 74 ? 1.342 10.110 23.323 1.00 88.19 74 MET A O 1
ATOM 566 N N . ARG A 1 75 ? 3.495 9.849 22.692 1.00 90.94 75 ARG A N 1
ATOM 567 C CA . ARG A 1 75 ? 4.067 10.006 24.037 1.00 90.94 75 ARG A CA 1
ATOM 568 C C . ARG A 1 75 ? 3.799 11.389 24.621 1.00 90.94 75 ARG A C 1
ATOM 570 O O . ARG A 1 75 ? 3.395 11.469 25.777 1.00 90.94 75 ARG A O 1
ATOM 577 N N . ASP A 1 76 ? 3.895 12.446 23.817 1.00 89.31 76 ASP A N 1
ATOM 578 C CA . ASP A 1 76 ? 3.560 13.819 24.230 1.00 89.31 76 ASP A CA 1
ATOM 579 C C . ASP A 1 76 ? 2.091 13.955 24.666 1.00 89.31 76 ASP A C 1
ATOM 581 O O . ASP A 1 76 ? 1.735 14.813 25.472 1.00 89.31 76 ASP A O 1
ATOM 585 N N . LYS A 1 77 ? 1.221 13.073 24.162 1.00 85.00 77 LYS A N 1
ATOM 586 C CA . LYS A 1 77 ? -0.193 12.969 24.550 1.00 85.00 77 LYS A CA 1
ATOM 587 C C . LYS A 1 77 ? -0.440 11.989 25.707 1.00 85.00 77 LYS A C 1
ATOM 589 O O . LYS A 1 77 ? -1.596 11.727 26.034 1.00 85.00 77 LYS A O 1
ATOM 594 N N . GLY A 1 78 ? 0.609 11.435 26.318 1.00 88.38 78 GLY A N 1
ATOM 595 C CA . GLY A 1 78 ? 0.513 10.453 27.403 1.00 88.38 78 GLY A CA 1
ATOM 596 C C . GLY A 1 78 ? 0.041 9.067 26.949 1.00 88.38 78 GLY A C 1
ATOM 597 O O . GLY A 1 78 ? -0.573 8.334 27.728 1.00 88.38 78 GLY A O 1
ATOM 598 N N . ILE A 1 79 ? 0.270 8.721 25.679 1.00 88.12 79 ILE A N 1
ATOM 599 C CA . ILE A 1 79 ? -0.136 7.451 25.072 1.00 88.12 79 ILE A CA 1
ATOM 600 C C . ILE A 1 79 ? 1.121 6.656 24.736 1.00 88.12 79 ILE A C 1
ATOM 602 O O . ILE A 1 79 ? 1.941 7.105 23.938 1.00 88.12 79 ILE A O 1
ATOM 606 N N . GLU A 1 80 ? 1.249 5.457 25.301 1.00 90.88 80 GLU A N 1
ATOM 607 C CA . GLU A 1 80 ? 2.349 4.562 24.945 1.00 90.88 80 GLU A CA 1
ATOM 608 C C . GLU A 1 80 ? 2.125 4.003 23.528 1.00 90.88 80 GLU A C 1
ATOM 610 O O . GLU A 1 80 ? 1.082 3.381 23.278 1.00 90.88 80 GLU A O 1
ATOM 615 N N . PRO A 1 81 ? 3.043 4.242 22.574 1.00 89.50 81 PRO A N 1
ATOM 616 C CA . PRO A 1 81 ? 2.914 3.701 21.232 1.00 89.50 81 PRO A CA 1
ATOM 617 C C . PRO A 1 81 ? 3.119 2.180 21.217 1.00 89.50 81 PRO A C 1
ATOM 619 O O . PRO A 1 81 ? 4.017 1.672 21.888 1.00 89.50 81 PRO A O 1
ATOM 622 N N . PRO A 1 82 ? 2.338 1.428 20.421 1.00 91.94 82 PRO A N 1
ATOM 623 C CA . PRO A 1 82 ? 2.624 0.018 20.196 1.00 91.94 82 PRO A CA 1
ATOM 624 C C . PRO A 1 82 ? 3.955 -0.151 19.438 1.00 91.94 82 PRO A C 1
ATOM 626 O O . PRO A 1 82 ? 4.374 0.758 18.711 1.00 91.94 82 PRO A O 1
ATOM 629 N N . PRO A 1 83 ? 4.613 -1.318 19.550 1.00 90.88 83 PRO A N 1
ATOM 630 C CA . PRO A 1 83 ? 5.750 -1.629 18.695 1.00 90.88 83 PRO A CA 1
ATOM 631 C C . PRO A 1 83 ? 5.304 -1.666 17.220 1.00 90.88 83 PRO A C 1
ATOM 633 O O . PRO A 1 83 ? 4.222 -2.184 16.933 1.00 90.88 83 PRO A O 1
ATOM 636 N N . PRO A 1 84 ? 6.103 -1.137 16.273 1.00 90.88 84 PRO A N 1
ATOM 637 C CA . PRO A 1 84 ? 5.834 -1.292 14.847 1.00 90.88 84 PRO A CA 1
ATOM 638 C C . PRO A 1 84 ? 5.801 -2.776 14.416 1.00 90.88 84 PRO A C 1
ATOM 640 O O . PRO A 1 84 ? 6.568 -3.571 14.961 1.00 90.88 84 PRO A O 1
ATOM 643 N N . PRO A 1 85 ? 4.995 -3.147 13.402 1.00 91.44 85 PRO A N 1
ATOM 644 C CA . PRO A 1 85 ? 4.137 -2.265 12.619 1.00 91.44 85 PRO A CA 1
ATOM 645 C C . PRO A 1 85 ? 2.831 -1.889 13.338 1.00 91.44 85 PRO A C 1
ATOM 647 O O . PRO A 1 85 ? 2.257 -2.663 14.099 1.00 91.44 85 PRO A O 1
ATOM 650 N N . PHE A 1 86 ? 2.326 -0.693 13.059 1.00 93.38 86 PHE A N 1
ATOM 651 C CA . PHE A 1 86 ? 0.983 -0.263 13.444 1.00 93.38 86 PHE A CA 1
ATOM 652 C C . PHE A 1 86 ? 0.447 0.719 12.407 1.00 93.38 86 PHE A C 1
ATOM 654 O O . PHE A 1 86 ? 1.203 1.266 11.606 1.00 93.38 86 PHE A O 1
ATOM 661 N N . LEU A 1 87 ? -0.859 0.967 12.401 1.00 93.38 87 LEU A N 1
ATOM 662 C CA . LEU A 1 87 ? -1.434 1.974 11.517 1.00 93.38 87 LEU A CA 1
ATOM 663 C C . LEU A 1 87 ? -2.413 2.882 12.219 1.00 93.38 87 LEU A C 1
ATOM 665 O O . LEU A 1 87 ? -3.038 2.504 13.202 1.00 93.38 87 LEU A O 1
ATOM 669 N N . VAL A 1 88 ? -2.559 4.089 11.693 1.00 91.69 88 VAL A N 1
ATOM 670 C CA . VAL A 1 88 ? -3.482 5.088 12.207 1.00 91.69 88 VAL A CA 1
ATOM 671 C C . VAL A 1 88 ? -4.607 5.289 11.209 1.00 91.69 88 VAL A C 1
ATOM 673 O O . VAL A 1 88 ? -4.362 5.667 10.066 1.00 91.69 88 VAL A O 1
ATOM 676 N N . ALA A 1 89 ? -5.844 5.066 11.647 1.00 91.94 89 ALA A N 1
ATOM 677 C CA . ALA A 1 89 ? -7.019 5.142 10.789 1.00 91.94 89 ALA A CA 1
ATOM 678 C C . ALA A 1 89 ? -8.147 5.951 11.460 1.00 91.94 89 ALA A C 1
ATOM 680 O O . ALA A 1 89 ? -8.796 5.451 12.382 1.00 91.94 89 ALA A O 1
ATOM 681 N N . PRO A 1 90 ? -8.444 7.184 11.003 1.00 90.06 90 PRO A N 1
ATOM 682 C CA . PRO A 1 90 ? -9.543 7.986 11.548 1.00 90.06 90 PRO A CA 1
ATOM 683 C C . PRO A 1 90 ? -10.938 7.468 11.154 1.00 90.06 90 PRO A C 1
ATOM 685 O O . PRO A 1 90 ? -11.926 7.758 11.834 1.00 90.06 90 PRO A O 1
ATOM 688 N N . GLY A 1 91 ? -11.046 6.679 10.082 1.00 90.75 91 GLY A N 1
ATOM 689 C CA . GLY A 1 91 ? -12.315 6.182 9.548 1.00 90.75 91 GLY A CA 1
ATOM 690 C C . GLY A 1 91 ? -12.157 4.924 8.694 1.00 90.75 91 GLY A C 1
ATOM 691 O O . GLY A 1 91 ? -11.044 4.475 8.444 1.00 90.75 91 GLY A O 1
ATOM 692 N N . ALA A 1 92 ? -13.285 4.358 8.258 1.00 90.94 92 ALA A N 1
ATOM 693 C CA . ALA A 1 92 ? -13.343 3.090 7.520 1.00 90.94 92 ALA A CA 1
ATOM 694 C C . ALA A 1 92 ? -12.582 3.118 6.183 1.00 90.94 92 ALA A C 1
ATOM 696 O O . ALA A 1 92 ? -11.855 2.185 5.872 1.00 90.94 92 ALA A O 1
ATOM 697 N N . THR A 1 93 ? -12.729 4.197 5.412 1.00 89.06 93 THR A N 1
ATOM 698 C CA . THR A 1 93 ? -12.044 4.376 4.123 1.00 89.06 93 THR A CA 1
ATOM 699 C C . THR A 1 93 ? -10.529 4.345 4.301 1.00 89.06 93 THR A C 1
ATOM 701 O O . THR A 1 93 ? -9.851 3.503 3.728 1.00 89.06 93 THR A O 1
ATOM 704 N N . THR A 1 94 ? -10.017 5.198 5.190 1.00 91.19 94 THR A N 1
ATOM 705 C CA . THR A 1 94 ? -8.591 5.248 5.513 1.00 91.19 94 THR A CA 1
ATOM 706 C C . THR A 1 94 ? -8.094 3.935 6.105 1.00 91.19 94 THR A C 1
ATOM 708 O O . THR A 1 94 ? -6.982 3.528 5.807 1.00 91.19 94 THR A O 1
ATOM 711 N N . LEU A 1 95 ? -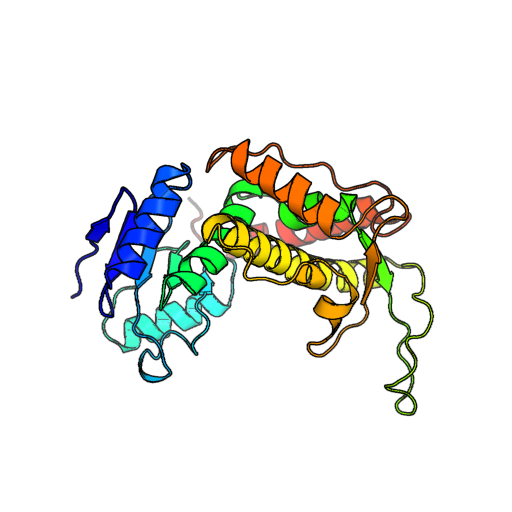8.913 3.242 6.906 1.00 94.25 95 LEU A N 1
ATOM 712 C CA . LEU A 1 95 ? -8.558 1.915 7.397 1.00 94.25 95 LEU A CA 1
ATOM 713 C C . LEU A 1 95 ? -8.270 0.962 6.236 1.00 94.25 95 LEU A C 1
ATOM 715 O O . LEU A 1 95 ? -7.228 0.329 6.258 1.00 94.25 95 LEU A O 1
ATOM 719 N N . PHE A 1 96 ? -9.145 0.864 5.232 1.00 94.06 96 PHE A N 1
ATOM 720 C CA . PHE A 1 96 ? -8.893 -0.030 4.101 1.00 94.06 96 PHE A CA 1
ATOM 721 C C . PHE A 1 96 ? -7.645 0.372 3.305 1.00 94.06 96 PHE A C 1
ATOM 723 O O . PHE A 1 96 ? -6.849 -0.504 2.986 1.00 94.06 96 PHE A O 1
ATOM 730 N N . HIS A 1 97 ? -7.452 1.666 3.029 1.00 92.75 97 HIS A N 1
ATOM 731 C CA . HIS A 1 97 ? -6.277 2.158 2.295 1.00 92.75 97 HIS A CA 1
ATOM 732 C C . HIS A 1 97 ? -4.970 1.821 3.022 1.00 92.75 97 HIS A C 1
ATOM 734 O O . HIS A 1 97 ? -4.103 1.143 2.475 1.00 92.75 97 HIS A O 1
ATOM 740 N N . GLU A 1 98 ? -4.855 2.197 4.299 1.00 93.62 98 GLU A N 1
ATOM 741 C CA . GLU A 1 98 ? -3.651 1.919 5.093 1.00 93.62 98 GLU A CA 1
ATOM 742 C C . GLU A 1 98 ? -3.454 0.417 5.343 1.00 93.62 98 GLU A C 1
ATOM 744 O O . GLU A 1 98 ? -2.320 -0.060 5.400 1.00 93.62 98 GLU A O 1
ATOM 749 N N . TRP A 1 99 ? -4.542 -0.358 5.437 1.00 95.06 99 TRP A N 1
ATOM 750 C CA . TRP A 1 99 ? -4.449 -1.818 5.490 1.00 95.06 99 TRP A CA 1
ATOM 751 C C . TRP A 1 99 ? -3.904 -2.394 4.178 1.00 95.06 99 TRP A C 1
ATOM 753 O O . TRP A 1 99 ? -3.148 -3.357 4.209 1.00 95.06 99 TRP A O 1
ATOM 763 N N . GLY A 1 100 ? -4.214 -1.784 3.032 1.00 94.19 100 GLY A N 1
ATOM 764 C CA . GLY A 1 100 ? -3.621 -2.139 1.743 1.00 94.19 100 GLY A CA 1
ATOM 765 C C . GLY A 1 100 ? -2.099 -1.964 1.727 1.00 94.19 100 GLY A C 1
ATOM 766 O O . GLY A 1 100 ? -1.392 -2.868 1.289 1.00 94.19 100 GLY A O 1
ATOM 767 N N . HIS A 1 101 ? -1.574 -0.868 2.285 1.00 92.62 101 HIS A N 1
ATOM 768 C CA . HIS A 1 101 ? -0.123 -0.697 2.465 1.00 92.62 101 HIS A CA 1
ATOM 769 C C . HIS A 1 101 ? 0.483 -1.743 3.407 1.00 92.62 101 HIS A C 1
ATOM 771 O O . HIS A 1 101 ? 1.587 -2.236 3.166 1.00 92.62 101 HIS A O 1
ATOM 777 N N . HIS A 1 102 ? -0.236 -2.105 4.470 1.00 92.75 102 HIS A N 1
ATOM 778 C CA . HIS A 1 102 ? 0.191 -3.174 5.364 1.00 92.75 102 HIS A CA 1
ATOM 779 C C . HIS A 1 102 ? 0.244 -4.534 4.650 1.00 92.75 102 HIS A C 1
ATOM 781 O O . HIS A 1 102 ? 1.232 -5.249 4.794 1.00 92.75 102 HIS A O 1
ATOM 787 N N . VAL A 1 103 ? -0.756 -4.865 3.827 1.00 93.19 103 VAL A N 1
ATOM 788 C CA . VAL A 1 103 ? -0.774 -6.093 3.013 1.00 93.19 103 VAL A CA 1
ATOM 789 C C . VAL A 1 103 ? 0.364 -6.100 1.992 1.00 93.19 103 VAL A C 1
ATOM 791 O O . VAL A 1 103 ? 1.071 -7.099 1.902 1.00 93.19 103 VAL A O 1
ATOM 794 N N . ASP A 1 104 ? 0.603 -4.987 1.286 1.00 92.06 104 ASP A N 1
ATOM 795 C CA . ASP A 1 104 ? 1.758 -4.841 0.383 1.00 92.06 104 ASP A CA 1
ATOM 796 C C . ASP A 1 104 ? 3.065 -5.155 1.123 1.00 92.06 104 ASP A C 1
ATOM 798 O O . ASP A 1 104 ? 3.902 -5.913 0.637 1.00 92.06 104 ASP A O 1
ATOM 802 N N . HIS A 1 105 ? 3.223 -4.635 2.343 1.00 88.69 105 HIS A N 1
ATOM 803 C CA . HIS A 1 105 ? 4.394 -4.906 3.168 1.00 88.69 105 HIS A CA 1
ATOM 804 C C . HIS A 1 105 ? 4.491 -6.371 3.620 1.00 88.69 105 HIS A C 1
ATOM 806 O O . HIS A 1 105 ? 5.562 -6.963 3.501 1.00 88.69 105 HIS A O 1
ATOM 812 N N . LEU A 1 106 ? 3.401 -6.970 4.110 1.00 89.19 106 LEU A N 1
ATOM 813 C CA . LEU A 1 106 ? 3.383 -8.374 4.536 1.00 89.19 106 LEU A CA 1
ATOM 814 C C . LEU A 1 106 ? 3.744 -9.313 3.385 1.00 89.19 106 LEU A C 1
ATOM 816 O O . LEU A 1 106 ? 4.593 -10.185 3.546 1.00 89.19 106 LEU A O 1
ATOM 820 N N . TRP A 1 107 ? 3.150 -9.103 2.211 1.00 90.19 107 TRP A N 1
ATOM 821 C CA . TRP A 1 107 ? 3.419 -9.912 1.022 1.00 90.19 107 TRP A CA 1
ATOM 822 C C . TRP A 1 107 ? 4.799 -9.661 0.430 1.00 90.19 107 TRP A C 1
ATOM 824 O O . TRP A 1 107 ? 5.354 -10.532 -0.231 1.00 90.19 107 TRP A O 1
ATOM 834 N N . SER A 1 108 ? 5.381 -8.491 0.692 1.00 86.62 108 SER A N 1
ATOM 835 C CA . SER A 1 108 ? 6.785 -8.248 0.382 1.00 86.62 108 SER A CA 1
ATOM 836 C C . SER A 1 108 ? 7.701 -9.118 1.237 1.00 86.62 108 SER A C 1
ATOM 838 O O . SER A 1 108 ? 8.789 -9.441 0.792 1.00 86.62 108 SER A O 1
ATOM 840 N N . GLY A 1 109 ? 7.309 -9.522 2.446 1.00 78.94 109 GLY A N 1
ATOM 841 C CA . GLY A 1 109 ? 8.213 -10.169 3.396 1.00 78.94 109 GLY A CA 1
ATOM 842 C C . GLY A 1 109 ? 9.289 -9.214 3.938 1.00 78.94 109 GLY A C 1
ATOM 843 O O . GLY A 1 109 ? 9.513 -8.115 3.428 1.00 78.94 109 GLY A O 1
ATOM 844 N N . HIS A 1 110 ? 9.970 -9.630 5.006 1.00 62.50 110 HIS A N 1
ATOM 845 C CA . HIS A 1 110 ? 10.879 -8.758 5.764 1.00 62.50 110 HIS A CA 1
ATOM 846 C C . HIS A 1 110 ? 12.194 -8.412 5.031 1.00 62.50 110 HIS A C 1
ATOM 848 O O . HIS A 1 110 ? 12.846 -7.417 5.362 1.00 62.50 110 HIS A O 1
ATOM 854 N N . ASP A 1 111 ? 12.548 -9.164 3.984 1.00 58.34 111 ASP A N 1
ATOM 855 C CA . ASP A 1 111 ? 13.852 -9.072 3.310 1.00 58.34 111 ASP A CA 1
ATOM 856 C C . ASP A 1 111 ? 13.815 -8.574 1.867 1.00 58.34 111 ASP A C 1
ATOM 858 O O . ASP A 1 111 ? 14.856 -8.483 1.215 1.00 58.34 111 ASP A O 1
ATOM 862 N N . ASN A 1 112 ? 12.647 -8.189 1.349 1.00 62.00 112 ASN A N 1
ATOM 863 C CA . ASN A 1 112 ? 12.582 -7.745 -0.035 1.00 62.00 112 ASN A CA 1
ATOM 864 C C . ASN A 1 112 ? 12.826 -6.244 -0.193 1.00 62.00 112 ASN A C 1
ATOM 866 O O . ASN A 1 112 ? 12.078 -5.381 0.259 1.00 62.00 112 ASN A O 1
ATOM 870 N N . ILE A 1 113 ? 13.876 -5.962 -0.958 1.00 61.97 113 ILE A N 1
ATOM 871 C CA . ILE A 1 113 ? 14.308 -4.636 -1.431 1.00 61.97 113 ILE A CA 1
ATOM 872 C C . ILE A 1 113 ? 13.259 -3.986 -2.334 1.00 61.97 113 ILE A C 1
ATOM 874 O O . ILE A 1 113 ? 13.212 -2.768 -2.496 1.00 61.97 113 ILE A O 1
ATOM 878 N N . VAL A 1 114 ? 12.408 -4.824 -2.924 1.00 73.38 114 VAL A N 1
ATOM 879 C CA . VAL A 1 114 ? 11.376 -4.457 -3.879 1.00 73.38 114 VAL A CA 1
ATOM 880 C C . VAL A 1 114 ? 10.048 -4.969 -3.357 1.00 73.38 114 VAL A C 1
ATOM 882 O O . VAL A 1 114 ? 9.884 -6.178 -3.193 1.00 73.38 114 VAL A O 1
ATOM 885 N N . HIS A 1 115 ? 9.115 -4.049 -3.121 1.00 84.62 115 HIS A N 1
ATOM 886 C CA . HIS A 1 115 ? 7.790 -4.396 -2.626 1.00 84.62 115 HIS A CA 1
ATOM 887 C C . HIS A 1 115 ? 7.048 -5.329 -3.590 1.00 84.62 115 HIS A C 1
ATOM 889 O O . HIS A 1 115 ? 7.274 -5.296 -4.806 1.00 84.62 115 HIS A O 1
ATOM 895 N N . PHE A 1 116 ? 6.117 -6.110 -3.048 1.00 90.81 116 PHE A N 1
ATOM 896 C CA . PHE A 1 116 ? 5.188 -6.934 -3.809 1.00 90.81 116 PHE A CA 1
ATOM 897 C C . PHE A 1 116 ? 4.516 -6.109 -4.913 1.00 90.81 116 PHE A C 1
ATOM 899 O O . PHE A 1 116 ? 4.577 -6.480 -6.085 1.00 90.81 116 PHE A O 1
ATOM 906 N N . SER A 1 117 ? 3.958 -4.946 -4.564 1.00 91.62 117 SER A N 1
ATOM 907 C CA . SER A 1 117 ? 3.288 -4.041 -5.501 1.00 91.62 117 SER A CA 1
ATOM 908 C C . SER A 1 117 ? 4.179 -3.611 -6.666 1.00 91.62 117 SER A C 1
ATOM 910 O O . SER A 1 117 ? 3.718 -3.547 -7.803 1.00 91.62 117 SER A O 1
ATOM 912 N N . VAL A 1 118 ? 5.471 -3.370 -6.427 1.00 89.62 118 VAL A N 1
ATOM 913 C CA . VAL A 1 118 ? 6.421 -2.998 -7.487 1.00 89.62 118 VAL A CA 1
ATOM 914 C C . VAL A 1 118 ? 6.568 -4.117 -8.508 1.00 89.62 118 VAL A C 1
ATOM 916 O O . VAL A 1 118 ? 6.522 -3.849 -9.710 1.00 89.62 118 VAL A O 1
ATOM 919 N N . ARG A 1 119 ? 6.732 -5.355 -8.032 1.00 90.31 119 ARG A N 1
ATOM 920 C CA . ARG A 1 119 ? 6.845 -6.545 -8.884 1.00 90.31 119 ARG A CA 1
ATOM 921 C C . ARG A 1 119 ? 5.544 -6.777 -9.633 1.00 90.31 119 ARG A C 1
ATOM 923 O O . ARG A 1 119 ? 5.559 -6.861 -10.857 1.00 90.31 119 ARG A O 1
ATOM 930 N N . TRP A 1 120 ? 4.426 -6.772 -8.913 1.00 94.06 120 TRP A N 1
ATOM 931 C CA . TRP A 1 120 ? 3.089 -6.954 -9.464 1.00 94.06 120 TRP A CA 1
ATOM 932 C C . TRP A 1 120 ? 2.792 -5.958 -10.586 1.00 94.06 120 TRP A C 1
ATOM 934 O O . TRP A 1 120 ? 2.481 -6.356 -11.707 1.00 94.06 120 TRP A O 1
ATOM 944 N N . PHE A 1 121 ? 2.973 -4.659 -10.335 1.00 92.62 121 PHE A N 1
ATOM 945 C CA . PHE A 1 121 ? 2.661 -3.639 -11.330 1.00 92.62 121 PHE A CA 1
ATOM 946 C C . PHE A 1 121 ? 3.687 -3.540 -12.464 1.00 92.62 121 PHE A C 1
ATOM 948 O O . PHE A 1 121 ? 3.361 -3.019 -13.532 1.00 92.62 121 PHE A O 1
ATOM 955 N N . SER A 1 122 ? 4.889 -4.106 -12.315 1.00 91.94 122 SER A N 1
ATOM 956 C CA . SER A 1 122 ? 5.845 -4.180 -13.429 1.00 91.94 122 SER A CA 1
ATOM 957 C C . SER A 1 122 ? 5.290 -4.943 -14.642 1.00 91.94 122 SER A C 1
ATOM 959 O O . SER A 1 122 ? 5.684 -4.651 -15.771 1.00 91.94 122 SER A O 1
ATOM 961 N N . HIS A 1 123 ? 4.325 -5.848 -14.430 1.00 93.31 123 HIS A N 1
ATOM 962 C CA . HIS A 1 123 ? 3.650 -6.641 -15.470 1.00 93.31 123 HIS A CA 1
ATOM 963 C C . HIS A 1 123 ? 2.568 -5.893 -16.247 1.00 93.31 123 HIS A C 1
ATOM 965 O O . HIS A 1 123 ? 2.047 -6.425 -17.223 1.00 93.31 123 HIS A O 1
ATOM 971 N N . PHE A 1 124 ? 2.219 -4.676 -15.832 1.00 92.50 124 PHE A N 1
ATOM 972 C CA . PHE A 1 124 ? 1.144 -3.893 -16.450 1.00 92.50 124 PHE A CA 1
ATOM 973 C C . PHE A 1 124 ? 1.635 -2.589 -17.066 1.00 92.50 124 PHE A C 1
ATOM 975 O O . PHE A 1 124 ? 1.029 -2.091 -18.017 1.00 92.50 124 PHE A O 1
ATOM 982 N N . TYR A 1 125 ? 2.734 -2.046 -16.541 1.00 89.44 125 TYR A N 1
ATOM 983 C CA . TYR A 1 125 ? 3.211 -0.719 -16.894 1.00 89.44 125 TYR A CA 1
ATOM 984 C C . TYR A 1 125 ? 4.596 -0.741 -17.550 1.00 89.44 125 TYR A C 1
ATOM 986 O O . TYR A 1 125 ? 5.490 -1.527 -17.216 1.00 89.44 125 TYR A O 1
ATOM 994 N N . GLU A 1 126 ? 4.789 0.192 -18.475 1.00 87.19 126 GLU A N 1
ATOM 995 C CA . GLU A 1 126 ? 6.095 0.676 -18.895 1.00 87.19 126 GLU A CA 1
ATOM 996 C C . GLU A 1 126 ? 6.461 1.931 -18.112 1.00 87.19 126 GLU A C 1
ATOM 998 O O . GLU A 1 126 ? 5.656 2.859 -17.972 1.00 87.19 126 GLU A O 1
ATOM 1003 N N . VAL A 1 127 ? 7.719 1.989 -17.676 1.00 81.56 127 VAL A N 1
ATOM 1004 C CA . VAL A 1 127 ? 8.267 3.148 -16.983 1.00 81.56 127 VAL A CA 1
ATOM 1005 C C . VAL A 1 127 ? 9.363 3.782 -17.821 1.00 81.56 127 VAL A C 1
ATOM 1007 O O . VAL A 1 127 ? 10.308 3.131 -18.262 1.00 81.56 127 VAL A O 1
ATOM 1010 N N . ARG A 1 128 ? 9.233 5.086 -18.063 1.00 77.69 128 ARG A N 1
ATOM 1011 C CA . ARG A 1 128 ? 10.210 5.878 -18.819 1.00 77.69 128 ARG A CA 1
ATOM 1012 C C . ARG A 1 128 ? 10.619 7.101 -18.022 1.00 77.69 128 ARG A C 1
ATOM 1014 O O . ARG A 1 128 ? 9.826 7.641 -17.255 1.00 77.69 128 ARG A O 1
ATOM 1021 N N . ARG A 1 129 ? 11.829 7.605 -18.251 1.00 72.62 129 ARG A N 1
ATOM 1022 C CA . ARG A 1 129 ? 12.272 8.858 -17.636 1.00 72.62 129 ARG A CA 1
ATOM 1023 C C . ARG A 1 129 ? 11.690 10.048 -18.399 1.00 72.62 129 ARG A C 1
ATOM 1025 O O . ARG A 1 129 ? 11.760 10.105 -19.627 1.00 72.62 129 ARG A O 1
ATOM 1032 N N . ARG A 1 130 ? 11.128 11.030 -17.702 1.00 69.06 130 ARG A N 1
ATOM 1033 C CA . ARG A 1 130 ? 10.667 12.291 -18.295 1.00 69.06 130 ARG A CA 1
ATOM 1034 C C . ARG A 1 130 ? 11.875 13.178 -18.600 1.00 69.06 130 ARG A C 1
ATOM 1036 O O . ARG A 1 130 ? 12.737 13.375 -17.747 1.00 69.06 130 ARG A O 1
ATOM 1043 N N . ALA A 1 131 ? 11.935 13.740 -19.807 1.00 59.62 131 ALA A N 1
ATOM 1044 C CA . ALA A 1 131 ? 12.894 14.799 -20.097 1.00 59.62 131 ALA A CA 1
ATOM 1045 C C . ALA A 1 131 ? 12.539 16.035 -19.253 1.00 59.62 131 ALA A C 1
ATOM 1047 O O . ALA A 1 131 ? 11.394 16.493 -19.285 1.00 59.62 131 ALA A O 1
ATOM 1048 N N . LEU A 1 132 ? 13.504 16.567 -18.496 1.00 58.38 132 LEU A N 1
ATOM 1049 C CA . LEU A 1 132 ? 13.362 17.876 -17.865 1.00 58.38 132 LEU A CA 1
ATOM 1050 C C . LEU A 1 132 ? 13.159 18.915 -18.970 1.00 58.38 132 LEU A C 1
ATOM 1052 O O . LEU A 1 132 ? 14.093 19.239 -19.701 1.00 58.38 132 LEU A O 1
ATOM 1056 N N . ALA A 1 133 ? 11.940 19.428 -19.114 1.00 51.31 133 ALA A N 1
ATOM 1057 C CA . ALA A 1 133 ? 11.735 20.625 -19.910 1.00 51.31 133 ALA A CA 1
ATOM 1058 C C . ALA A 1 133 ? 12.344 21.805 -19.139 1.00 51.31 133 ALA A C 1
ATOM 1060 O O . ALA A 1 133 ? 12.084 21.966 -17.945 1.00 51.31 133 ALA A O 1
ATOM 1061 N N . GLY A 1 134 ? 13.139 22.641 -19.813 1.00 51.69 134 GLY A N 1
ATOM 1062 C CA . GLY A 1 134 ? 13.487 23.960 -19.283 1.00 51.69 134 GLY A CA 1
ATOM 1063 C C . GLY A 1 134 ? 12.218 24.741 -18.912 1.00 51.69 134 GLY A C 1
ATOM 1064 O O . GLY A 1 134 ? 11.129 24.424 -19.396 1.00 51.69 134 GLY A O 1
ATOM 1065 N N . ARG A 1 135 ? 12.349 25.767 -18.058 1.00 47.72 135 ARG A N 1
ATOM 1066 C CA . ARG A 1 135 ? 11.252 26.533 -17.412 1.00 47.72 135 ARG A CA 1
ATOM 1067 C C . ARG A 1 135 ? 10.103 27.024 -18.326 1.00 47.72 135 ARG A C 1
ATOM 1069 O O . ARG A 1 135 ? 9.092 27.476 -17.803 1.00 47.72 135 ARG A O 1
ATOM 1076 N N . ALA A 1 136 ? 10.215 26.929 -19.649 1.00 44.12 136 ALA A N 1
ATOM 1077 C CA . ALA A 1 136 ? 9.302 27.522 -20.620 1.00 44.12 136 ALA A CA 1
ATOM 1078 C C . ALA A 1 136 ? 8.098 26.660 -21.069 1.00 44.12 136 ALA A C 1
ATOM 1080 O O . ALA A 1 136 ? 7.222 27.195 -21.738 1.00 44.12 136 ALA A O 1
ATOM 1081 N N . SER A 1 137 ? 7.978 25.366 -20.732 1.00 48.41 137 SER A N 1
ATOM 1082 C CA . SER A 1 137 ? 6.798 24.587 -21.174 1.00 48.41 137 SER A CA 1
ATOM 1083 C C . SER A 1 137 ? 6.336 23.540 -20.162 1.00 48.41 137 SER A C 1
ATOM 1085 O O . SER A 1 137 ? 6.704 22.369 -20.216 1.00 48.41 137 SER A O 1
ATOM 1087 N N . ARG A 1 138 ? 5.457 23.958 -19.242 1.00 49.56 138 ARG A N 1
ATOM 1088 C CA . ARG A 1 138 ? 4.698 23.049 -18.358 1.00 49.56 138 ARG A CA 1
ATOM 1089 C C . ARG A 1 138 ? 3.610 22.250 -19.097 1.00 49.56 138 ARG A C 1
ATOM 1091 O O . ARG A 1 138 ? 3.056 21.329 -18.508 1.00 49.56 138 ARG A O 1
ATOM 1098 N N . ARG A 1 139 ? 3.297 22.577 -20.361 1.00 44.19 139 ARG A N 1
ATOM 1099 C CA . ARG A 1 139 ? 2.138 22.029 -21.097 1.00 44.19 139 ARG A CA 1
ATOM 1100 C C . ARG A 1 139 ? 2.455 20.990 -22.175 1.00 44.19 139 ARG A C 1
ATOM 1102 O O . ARG A 1 139 ? 1.526 20.351 -22.649 1.00 44.19 139 ARG A O 1
ATOM 1109 N N . GLN A 1 140 ? 3.716 20.758 -22.535 1.00 46.62 140 GLN A N 1
ATOM 1110 C CA . GLN A 1 140 ? 4.067 19.675 -23.462 1.00 46.62 140 GLN A CA 1
ATOM 1111 C C . GLN A 1 140 ? 4.750 18.528 -22.714 1.00 46.62 140 GLN A C 1
ATOM 1113 O O . GLN A 1 140 ? 5.898 18.633 -22.278 1.00 46.62 140 GLN A O 1
ATOM 1118 N N . MET A 1 141 ? 4.039 17.407 -22.562 1.00 49.78 141 MET A N 1
ATOM 1119 C CA . MET A 1 141 ? 4.668 16.132 -22.214 1.00 49.78 141 MET A CA 1
ATOM 1120 C C . MET A 1 141 ? 5.604 15.736 -23.360 1.00 49.78 141 MET A C 1
ATOM 1122 O O . MET A 1 141 ? 5.156 15.231 -24.385 1.00 49.78 141 MET A O 1
ATOM 1126 N N . GLN A 1 142 ? 6.908 15.973 -23.203 1.00 54.53 142 GLN A N 1
ATOM 1127 C CA . GLN A 1 142 ? 7.896 15.436 -24.138 1.00 54.53 142 GLN A CA 1
ATOM 1128 C C . GLN A 1 142 ? 7.899 13.895 -24.112 1.00 54.53 142 GLN A C 1
ATOM 1130 O O . GLN A 1 142 ? 7.510 13.294 -23.099 1.00 54.53 142 GLN A O 1
ATOM 1135 N N . PRO A 1 143 ? 8.349 13.234 -25.197 1.00 58.62 143 PRO A N 1
ATOM 1136 C CA . PRO A 1 143 ? 8.540 11.789 -25.205 1.00 58.62 143 PRO A CA 1
ATOM 1137 C C . PRO A 1 143 ? 9.434 11.364 -24.033 1.00 58.62 143 PRO A C 1
ATOM 1139 O O . PRO A 1 143 ? 10.472 11.978 -23.776 1.00 58.62 143 PRO A O 1
ATOM 1142 N N . GLY A 1 144 ? 9.026 10.319 -23.307 1.00 62.50 144 GLY A N 1
ATOM 1143 C CA . GLY A 1 144 ? 9.870 9.731 -22.269 1.00 62.50 144 GLY A CA 1
ATOM 1144 C C . GLY A 1 144 ? 11.145 9.171 -22.898 1.00 62.50 144 GLY A C 1
ATOM 1145 O O . GLY A 1 144 ? 11.079 8.527 -23.945 1.00 62.50 144 GLY A O 1
ATOM 1146 N N . ARG A 1 145 ? 12.297 9.423 -22.277 1.00 67.25 145 ARG A N 1
ATOM 1147 C CA . ARG A 1 145 ? 13.580 8.840 -22.674 1.00 67.25 145 ARG A CA 1
ATOM 1148 C C . ARG A 1 145 ? 13.745 7.485 -21.992 1.00 67.25 145 ARG A C 1
ATOM 1150 O O . ARG A 1 145 ? 13.341 7.307 -20.842 1.00 67.25 145 ARG A O 1
ATOM 1157 N N . THR A 1 146 ? 14.355 6.543 -22.702 1.00 71.06 146 THR A N 1
ATOM 1158 C CA . THR A 1 146 ? 14.791 5.266 -22.128 1.00 71.06 146 THR A CA 1
ATOM 1159 C C . THR A 1 146 ? 15.761 5.526 -20.978 1.00 71.06 146 THR A C 1
ATOM 1161 O O . THR A 1 146 ? 16.559 6.463 -21.042 1.00 71.06 146 THR A O 1
ATOM 1164 N N . ILE A 1 147 ? 15.689 4.703 -19.936 1.00 73.69 147 ILE A N 1
ATOM 1165 C CA . ILE A 1 147 ? 16.652 4.696 -18.835 1.00 73.69 147 ILE A CA 1
ATOM 1166 C C . ILE A 1 147 ? 17.998 4.229 -19.403 1.00 73.69 147 ILE A C 1
ATOM 1168 O O . ILE A 1 147 ? 18.084 3.132 -19.949 1.00 73.69 147 ILE A O 1
ATOM 1172 N N . LYS A 1 148 ? 19.026 5.085 -19.338 1.00 69.69 148 LYS A N 1
ATOM 1173 C CA . LYS A 1 148 ? 20.347 4.817 -19.945 1.00 69.69 148 LYS A CA 1
ATOM 1174 C C . LYS A 1 148 ? 21.459 4.562 -18.930 1.00 69.69 148 LYS A C 1
ATOM 1176 O O . LYS A 1 148 ? 22.544 4.155 -19.324 1.00 69.69 148 LYS A O 1
ATOM 1181 N N . THR A 1 149 ? 21.228 4.871 -17.654 1.00 71.44 149 THR A N 1
ATOM 1182 C CA . THR A 1 149 ? 22.246 4.785 -16.599 1.00 71.44 149 THR A CA 1
ATOM 1183 C C . THR A 1 149 ? 21.668 4.141 -15.339 1.00 71.44 149 THR A C 1
ATOM 1185 O O . THR A 1 149 ? 20.452 4.116 -15.145 1.00 71.44 149 THR A O 1
ATOM 1188 N N . ALA A 1 150 ? 22.535 3.641 -14.456 1.00 67.94 150 ALA A N 1
ATOM 1189 C CA . ALA A 1 150 ? 22.117 3.107 -13.160 1.00 67.94 150 ALA A CA 1
ATOM 1190 C C . ALA A 1 150 ? 21.533 4.194 -12.237 1.00 67.94 150 ALA A C 1
ATOM 1192 O O . ALA A 1 150 ? 20.564 3.932 -11.533 1.00 67.94 150 ALA A O 1
ATOM 1193 N N . ALA A 1 151 ? 22.070 5.419 -12.278 1.00 71.44 151 ALA A N 1
ATOM 1194 C CA . ALA A 1 151 ? 21.537 6.550 -11.515 1.00 71.44 151 ALA A CA 1
ATOM 1195 C C . ALA A 1 151 ? 20.109 6.904 -11.963 1.00 71.44 151 ALA A C 1
ATOM 1197 O O . ALA A 1 151 ? 19.217 7.037 -11.131 1.00 71.44 151 ALA A O 1
ATOM 1198 N N . ASP A 1 152 ? 19.870 6.936 -13.280 1.00 69.62 152 ASP A N 1
ATOM 1199 C CA . ASP A 1 152 ? 18.535 7.147 -13.849 1.00 69.62 152 ASP A CA 1
ATOM 1200 C C . ASP A 1 152 ? 17.537 6.094 -13.351 1.00 69.62 152 ASP A C 1
ATOM 1202 O O . ASP A 1 152 ? 16.371 6.400 -13.116 1.00 69.62 152 ASP A O 1
ATOM 1206 N N . ALA A 1 153 ? 17.987 4.848 -13.215 1.00 72.75 153 ALA A N 1
ATOM 1207 C CA . ALA A 1 153 ? 17.145 3.755 -12.763 1.00 72.75 153 ALA A CA 1
ATOM 1208 C C . ALA A 1 153 ? 16.829 3.838 -11.263 1.00 72.75 153 ALA A C 1
ATOM 1210 O O . ALA A 1 153 ? 15.705 3.541 -10.877 1.00 72.75 153 ALA A O 1
ATOM 1211 N N . VAL A 1 154 ? 17.781 4.261 -10.424 1.00 74.00 154 VAL A N 1
ATOM 1212 C CA . VAL A 1 154 ? 17.562 4.429 -8.976 1.00 74.00 154 VAL A CA 1
ATOM 1213 C C . VAL A 1 154 ? 16.501 5.495 -8.706 1.00 74.00 154 VAL A C 1
ATOM 1215 O O . VAL A 1 154 ? 15.545 5.215 -7.982 1.00 74.00 154 VAL A O 1
ATOM 1218 N N . ASP A 1 155 ? 16.611 6.665 -9.343 1.00 73.56 155 ASP A N 1
ATOM 1219 C CA . ASP A 1 155 ? 15.622 7.744 -9.210 1.00 73.56 155 ASP A CA 1
ATOM 1220 C C . ASP A 1 155 ? 14.220 7.268 -9.619 1.00 73.56 155 ASP A C 1
ATOM 1222 O O . ASP A 1 155 ? 13.223 7.548 -8.954 1.00 73.56 155 ASP A O 1
ATOM 1226 N N . VAL A 1 156 ? 14.143 6.499 -10.709 1.00 77.81 156 VAL A N 1
ATOM 1227 C CA . VAL A 1 156 ? 12.885 5.931 -11.198 1.00 77.81 156 VAL A CA 1
ATOM 1228 C C . VAL A 1 156 ? 12.324 4.879 -10.237 1.00 77.81 156 VAL A C 1
ATOM 1230 O O . VAL A 1 156 ? 11.117 4.854 -10.015 1.00 77.81 156 VAL A O 1
ATOM 1233 N N . VAL A 1 157 ? 13.161 4.020 -9.647 1.00 79.25 157 VAL A N 1
ATOM 1234 C CA . VAL A 1 157 ? 12.703 2.944 -8.751 1.00 79.25 157 VAL A CA 1
ATOM 1235 C C . VAL A 1 157 ? 12.107 3.484 -7.457 1.00 79.25 157 VAL A C 1
ATOM 1237 O O . VAL A 1 157 ? 11.099 2.946 -7.002 1.00 79.25 157 VAL A O 1
ATOM 1240 N N . VAL A 1 158 ? 12.686 4.530 -6.864 1.00 77.44 158 VAL A N 1
ATOM 1241 C CA . VAL A 1 158 ? 12.148 5.131 -5.628 1.00 77.44 158 VAL A CA 1
ATOM 1242 C C . VAL A 1 158 ? 10.722 5.637 -5.853 1.00 77.44 158 VAL A C 1
ATOM 1244 O O . VAL A 1 158 ? 9.815 5.366 -5.065 1.00 77.44 158 VAL A O 1
ATOM 1247 N N . GLU A 1 159 ? 10.512 6.309 -6.975 1.00 79.19 159 GLU A N 1
ATOM 1248 C CA . GLU A 1 159 ? 9.231 6.914 -7.329 1.00 79.19 159 GLU A CA 1
ATOM 1249 C C . GLU A 1 159 ? 8.220 5.871 -7.779 1.00 79.19 159 GLU A C 1
ATOM 1251 O O . GLU A 1 159 ? 7.052 5.911 -7.389 1.00 79.19 159 GLU A O 1
ATOM 1256 N N . TRP A 1 160 ? 8.686 4.872 -8.527 1.00 85.38 160 TRP A N 1
ATOM 1257 C CA . TRP A 1 160 ? 7.888 3.709 -8.866 1.00 85.38 160 TRP A CA 1
ATOM 1258 C C . TRP A 1 160 ? 7.436 2.944 -7.623 1.00 85.38 160 TRP A C 1
ATOM 1260 O O . TRP A 1 160 ? 6.281 2.541 -7.553 1.00 85.38 160 TRP A O 1
ATOM 1270 N N . ARG A 1 161 ? 8.299 2.779 -6.613 1.00 84.50 161 ARG A N 1
ATOM 1271 C CA . ARG A 1 161 ? 7.940 2.119 -5.350 1.00 84.50 161 ARG A CA 1
ATOM 1272 C C . ARG A 1 161 ? 6.812 2.843 -4.635 1.00 84.50 161 ARG A C 1
ATOM 1274 O O . ARG A 1 161 ? 5.844 2.200 -4.234 1.00 84.50 161 ARG A O 1
ATOM 1281 N N . ARG A 1 162 ? 6.923 4.166 -4.496 1.00 82.44 162 ARG A N 1
ATOM 1282 C CA . ARG A 1 162 ? 5.863 4.987 -3.902 1.00 82.44 162 ARG A CA 1
ATOM 1283 C C . ARG A 1 162 ? 4.565 4.834 -4.691 1.00 82.44 162 ARG A C 1
ATOM 1285 O O . ARG A 1 162 ? 3.529 4.534 -4.113 1.00 82.44 162 ARG A O 1
ATOM 1292 N N . PHE A 1 163 ? 4.640 4.993 -6.008 1.00 84.81 163 PHE A N 1
ATOM 1293 C CA . PHE A 1 163 ? 3.491 4.876 -6.896 1.00 84.81 163 PHE A CA 1
ATOM 1294 C C . PHE A 1 163 ? 2.800 3.507 -6.799 1.00 84.81 163 PHE A C 1
ATOM 1296 O O . PHE A 1 163 ? 1.588 3.437 -6.612 1.00 84.81 163 PHE A O 1
ATOM 1303 N N . ALA A 1 164 ? 3.569 2.427 -6.916 1.00 89.62 164 ALA A N 1
ATOM 1304 C CA . ALA A 1 164 ? 3.060 1.066 -6.920 1.00 89.62 164 ALA A CA 1
ATOM 1305 C C . ALA A 1 164 ? 2.363 0.733 -5.595 1.00 89.62 164 ALA A C 1
ATOM 1307 O O . ALA A 1 164 ? 1.274 0.162 -5.610 1.00 89.62 164 ALA A O 1
ATOM 1308 N N . SER A 1 165 ? 2.946 1.144 -4.464 1.00 88.88 165 SER A N 1
ATOM 1309 C CA . SER A 1 165 ? 2.346 0.914 -3.147 1.00 88.88 165 SER A CA 1
ATOM 1310 C C . SER A 1 165 ? 1.037 1.694 -2.969 1.00 88.88 165 SER A C 1
ATOM 1312 O O . SER A 1 165 ? 0.054 1.134 -2.491 1.00 88.88 165 SER A O 1
ATOM 1314 N N . GLU A 1 166 ? 0.972 2.952 -3.420 1.00 88.62 166 GLU A N 1
ATOM 1315 C CA . GLU A 1 166 ? -0.273 3.739 -3.402 1.00 88.62 166 GLU A CA 1
ATOM 1316 C C . GLU A 1 166 ? -1.350 3.142 -4.315 1.00 88.62 166 GLU A C 1
ATOM 1318 O O . GLU A 1 166 ? -2.506 3.029 -3.914 1.00 88.62 166 GLU A O 1
ATOM 1323 N N . LEU A 1 167 ? -0.991 2.712 -5.530 1.00 90.12 167 LEU A N 1
ATOM 1324 C CA . LEU A 1 167 ? -1.935 2.060 -6.442 1.00 90.12 167 LEU A CA 1
ATOM 1325 C C . LEU A 1 167 ? -2.481 0.756 -5.850 1.00 90.12 167 LEU A C 1
ATOM 1327 O O . LEU A 1 167 ? -3.679 0.488 -5.958 1.00 90.12 167 LEU A O 1
ATOM 1331 N N . PHE A 1 168 ? -1.624 -0.028 -5.195 1.00 92.62 168 PHE A N 1
ATOM 1332 C CA . PHE A 1 168 ? -2.031 -1.235 -4.484 1.00 92.62 168 PHE A CA 1
ATOM 1333 C C . PHE A 1 168 ? -3.049 -0.917 -3.385 1.00 92.62 168 PHE A C 1
ATOM 1335 O O . PHE A 1 168 ? -4.116 -1.529 -3.341 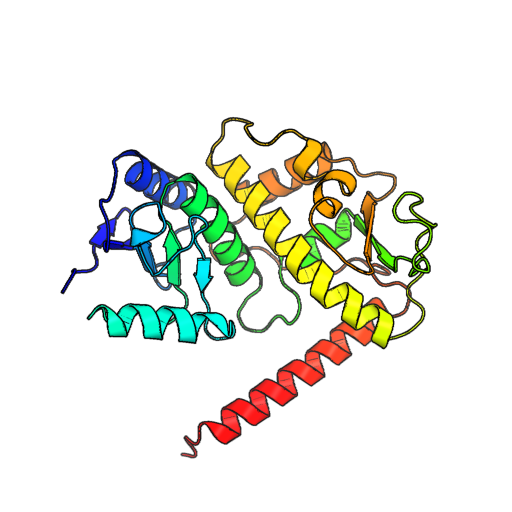1.00 92.62 168 PHE A O 1
ATOM 1342 N N . ALA A 1 169 ? -2.749 0.072 -2.538 1.00 92.12 169 ALA A N 1
ATOM 1343 C CA . ALA A 1 169 ? -3.616 0.500 -1.447 1.00 92.12 169 ALA A CA 1
ATOM 1344 C C . ALA A 1 169 ? -4.968 1.036 -1.941 1.00 92.12 169 ALA A C 1
ATOM 1346 O O . ALA A 1 169 ? -6.007 0.632 -1.419 1.00 92.12 169 ALA A O 1
ATOM 1347 N N . MET A 1 170 ? -4.979 1.846 -3.006 1.00 90.56 170 MET A N 1
ATOM 1348 C CA . MET A 1 170 ? -6.216 2.337 -3.628 1.00 90.56 170 MET A CA 1
ATOM 1349 C C . MET A 1 170 ? -7.076 1.194 -4.180 1.00 90.56 170 MET A C 1
ATOM 1351 O O . MET A 1 170 ? -8.290 1.174 -3.978 1.00 90.56 170 MET A O 1
ATOM 1355 N N . LEU A 1 171 ? -6.463 0.223 -4.866 1.00 92.06 171 LEU A N 1
ATOM 1356 C CA . LEU A 1 171 ? -7.178 -0.941 -5.393 1.00 92.06 171 LEU A CA 1
AT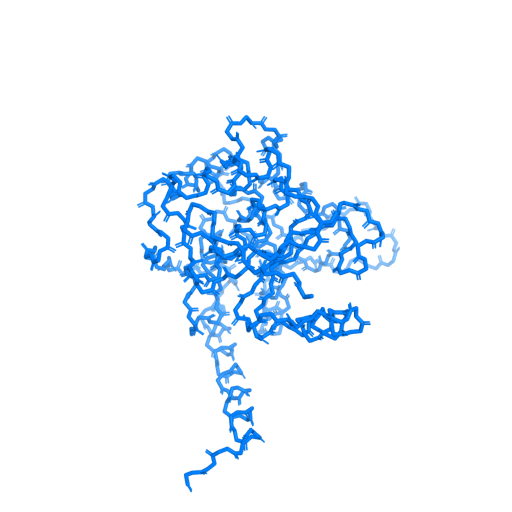OM 1357 C C . LEU A 1 171 ? -7.714 -1.835 -4.273 1.00 92.06 171 LEU A C 1
ATOM 1359 O O . LEU A 1 171 ? -8.839 -2.328 -4.374 1.00 92.06 171 LEU A O 1
ATOM 1363 N N . PHE A 1 172 ? -6.943 -2.015 -3.200 1.00 93.44 172 PHE A N 1
ATOM 1364 C CA . PHE A 1 172 ? -7.380 -2.751 -2.019 1.00 93.44 172 PHE A CA 1
ATOM 1365 C C . PHE A 1 172 ? -8.554 -2.045 -1.329 1.00 93.44 172 PHE A C 1
ATOM 1367 O O . PHE A 1 172 ? -9.545 -2.691 -0.983 1.00 93.44 172 PHE A O 1
ATOM 1374 N N . GLU A 1 173 ? -8.491 -0.716 -1.194 1.00 92.69 173 GLU A N 1
ATOM 1375 C CA . GLU A 1 173 ? -9.584 0.105 -0.675 1.00 92.69 173 GLU A CA 1
ATOM 1376 C C . GLU A 1 173 ? -10.861 -0.077 -1.505 1.00 92.69 173 GLU A C 1
ATOM 1378 O O . GLU A 1 173 ? -11.922 -0.386 -0.956 1.00 92.69 173 GLU A O 1
ATOM 1383 N N . ASP A 1 174 ? -10.768 0.070 -2.828 1.00 91.00 174 ASP A N 1
ATOM 1384 C CA . ASP A 1 174 ? -11.902 -0.063 -3.748 1.00 91.00 174 ASP A CA 1
ATOM 1385 C C . ASP A 1 174 ? -12.534 -1.465 -3.656 1.00 91.00 174 ASP A C 1
ATOM 1387 O O . ASP A 1 174 ? -13.747 -1.611 -3.449 1.00 91.00 174 ASP A O 1
ATOM 1391 N N . TRP A 1 175 ? -11.700 -2.511 -3.670 1.00 92.19 175 TRP A N 1
ATOM 1392 C CA . TRP A 1 175 ? -12.134 -3.901 -3.518 1.00 92.19 175 TRP A CA 1
ATOM 1393 C C . TRP A 1 175 ? -12.804 -4.174 -2.164 1.00 92.19 175 TRP A C 1
ATOM 1395 O O . TRP A 1 175 ? -13.820 -4.882 -2.088 1.00 92.19 175 TRP A O 1
ATOM 1405 N N . MET A 1 176 ? -12.271 -3.607 -1.078 1.00 92.56 176 MET A N 1
ATOM 1406 C CA . MET A 1 176 ? -12.838 -3.716 0.269 1.00 92.56 176 MET A CA 1
ATOM 1407 C C . MET A 1 176 ? -14.112 -2.903 0.447 1.00 92.56 176 MET A C 1
ATOM 1409 O O . MET A 1 176 ? -14.929 -3.237 1.297 1.00 92.56 176 MET A O 1
ATOM 1413 N N . ARG A 1 177 ? -14.348 -1.858 -0.341 1.00 88.75 177 ARG A N 1
ATOM 1414 C CA . ARG A 1 177 ? -15.620 -1.125 -0.298 1.00 88.75 177 ARG A CA 1
ATOM 1415 C C . ARG A 1 177 ? -16.705 -1.890 -1.042 1.00 88.75 177 ARG A C 1
ATOM 1417 O O . ARG A 1 177 ? -17.847 -1.924 -0.580 1.00 88.75 177 ARG A O 1
ATOM 1424 N N . GLY A 1 178 ? -16.362 -2.563 -2.141 1.00 80.75 178 GLY A N 1
ATOM 1425 C CA . GLY A 1 178 ? -17.286 -3.354 -2.968 1.00 80.75 178 GLY A CA 1
ATOM 1426 C C . GLY A 1 178 ? -18.359 -2.534 -3.695 1.00 80.75 178 GLY A C 1
ATOM 1427 O O . GLY A 1 178 ? -19.154 -3.091 -4.442 1.00 80.75 178 GLY A O 1
ATOM 1428 N N . ALA A 1 179 ? -18.380 -1.218 -3.497 1.00 61.69 179 ALA A N 1
ATOM 1429 C CA . ALA A 1 179 ? -19.120 -0.269 -4.306 1.00 61.69 179 ALA A CA 1
ATOM 1430 C C . ALA A 1 179 ? -18.064 0.468 -5.124 1.00 61.69 179 ALA A C 1
ATOM 1432 O O . ALA A 1 179 ? -17.282 1.190 -4.514 1.00 61.69 179 ALA A O 1
ATOM 1433 N N . LYS A 1 180 ? -18.033 0.237 -6.444 1.00 58.12 180 LYS A N 1
ATOM 1434 C CA . LYS A 1 180 ? -17.117 0.833 -7.438 1.00 58.12 180 LYS A CA 1
ATOM 1435 C C . LYS A 1 180 ? -17.107 2.368 -7.330 1.00 58.12 180 LYS A C 1
ATOM 1437 O O . LYS A 1 180 ? -17.809 3.048 -8.075 1.00 58.12 180 LYS A O 1
ATOM 1442 N N . ARG A 1 181 ? -16.420 2.917 -6.328 1.00 53.50 181 ARG A N 1
ATOM 1443 C CA . ARG A 1 181 ? -16.456 4.346 -5.973 1.00 53.50 181 ARG A CA 1
ATOM 1444 C C . ARG A 1 181 ? -15.228 5.072 -6.487 1.00 53.50 181 ARG A C 1
ATOM 1446 O O . ARG A 1 181 ? -15.298 6.287 -6.644 1.00 53.50 181 ARG A O 1
ATOM 1453 N N . PHE A 1 182 ? -14.151 4.351 -6.781 1.00 56.50 182 PHE A N 1
ATOM 1454 C CA . PHE A 1 182 ? -13.089 4.887 -7.615 1.00 56.50 182 PHE A CA 1
ATOM 1455 C C . PHE A 1 182 ? -13.478 4.722 -9.080 1.00 56.50 182 PHE A C 1
ATOM 1457 O O . PHE A 1 182 ? -13.823 3.624 -9.531 1.00 56.50 182 PHE A O 1
ATOM 1464 N N . SER A 1 183 ? -13.451 5.822 -9.836 1.00 55.50 183 SER A N 1
ATOM 1465 C CA . SER A 1 183 ? -13.607 5.727 -11.283 1.00 55.50 183 SER A CA 1
ATOM 1466 C C . SER A 1 183 ? -12.497 4.831 -11.848 1.00 55.50 183 SER A C 1
ATOM 1468 O O . SER A 1 183 ? -11.404 4.726 -11.287 1.00 55.50 183 SER A O 1
ATOM 1470 N N . VAL A 1 184 ? -12.806 4.113 -12.934 1.00 51.38 184 VAL A N 1
ATOM 1471 C CA . VAL A 1 184 ? -11.879 3.248 -13.710 1.00 51.38 184 VAL A CA 1
ATOM 1472 C C . VAL A 1 184 ? -10.513 3.920 -13.949 1.00 51.38 184 VAL A C 1
ATOM 1474 O O . VAL A 1 184 ? -9.469 3.273 -13.976 1.00 51.38 184 VAL A O 1
ATOM 1477 N N . ASP A 1 185 ? -10.539 5.243 -13.992 1.00 61.62 185 ASP A N 1
ATOM 1478 C CA . ASP A 1 185 ? -9.458 6.199 -14.166 1.00 61.62 185 ASP A CA 1
ATOM 1479 C C . ASP A 1 185 ? -8.325 6.134 -13.130 1.00 61.62 185 ASP A C 1
ATOM 1481 O O . ASP A 1 185 ? -7.216 6.560 -13.442 1.00 61.62 185 ASP A O 1
ATOM 1485 N N . SER A 1 186 ? -8.539 5.620 -11.911 1.00 62.66 186 SER A N 1
ATOM 1486 C CA . SER A 1 186 ? -7.478 5.600 -10.881 1.00 62.66 186 SER A CA 1
ATOM 1487 C C . SER A 1 186 ? -6.330 4.633 -11.192 1.00 62.66 186 SER A C 1
ATOM 1489 O O . SER A 1 186 ? -5.250 4.786 -10.636 1.00 62.66 186 SER A O 1
ATOM 1491 N N . CYS A 1 187 ? -6.526 3.669 -12.096 1.00 60.91 187 CYS A N 1
ATOM 1492 C CA . CYS A 1 187 ? -5.440 2.831 -12.618 1.00 60.91 187 CYS A CA 1
ATOM 1493 C C . CYS A 1 187 ? -4.779 3.431 -13.864 1.00 60.91 187 CYS A C 1
ATOM 1495 O O . CYS A 1 187 ? -3.740 2.928 -14.294 1.00 60.91 187 CYS A O 1
ATOM 1497 N N . ASP A 1 188 ? -5.365 4.477 -14.456 1.00 72.00 188 ASP A N 1
ATOM 1498 C CA . ASP A 1 188 ? -4.808 5.134 -15.632 1.00 72.00 188 ASP A CA 1
ATOM 1499 C C . ASP A 1 188 ? -3.528 5.899 -15.242 1.00 72.00 188 ASP A C 1
ATOM 1501 O O . ASP A 1 188 ? -3.571 6.785 -14.375 1.00 72.00 188 ASP A O 1
ATOM 1505 N N . PRO A 1 189 ? -2.393 5.611 -15.906 1.00 65.81 189 PRO A N 1
ATOM 1506 C CA . PRO A 1 189 ? -1.154 6.366 -15.774 1.00 65.81 189 PRO A CA 1
ATOM 1507 C C . PRO A 1 189 ? -1.325 7.892 -15.747 1.00 65.81 189 PRO A C 1
ATOM 1509 O O . PRO A 1 189 ? -0.572 8.583 -15.064 1.00 65.81 189 PRO A O 1
ATOM 1512 N N . GLN A 1 190 ? -2.285 8.440 -16.494 1.00 65.62 190 GLN A N 1
ATOM 1513 C CA . GLN A 1 190 ? -2.491 9.880 -16.644 1.00 65.62 190 GLN A CA 1
ATOM 1514 C C . GLN A 1 190 ? -3.065 10.534 -15.384 1.00 65.62 190 GLN A C 1
ATOM 1516 O O . GLN A 1 190 ? -2.628 11.622 -15.006 1.00 65.62 190 GLN A O 1
ATOM 1521 N N . ASN A 1 191 ? -3.994 9.867 -14.697 1.00 62.19 191 ASN A N 1
ATOM 1522 C CA . ASN A 1 191 ? -4.621 10.407 -13.485 1.00 62.19 191 ASN A CA 1
ATOM 1523 C C . ASN A 1 191 ? -3.683 10.348 -12.281 1.00 62.19 191 ASN A C 1
ATOM 1525 O O . ASN A 1 191 ? -3.760 11.176 -11.370 1.00 62.19 191 ASN A O 1
ATOM 1529 N N . LEU A 1 192 ? -2.742 9.413 -12.326 1.00 59.22 192 LEU A N 1
ATOM 1530 C CA . LEU A 1 192 ? -1.762 9.168 -11.283 1.00 59.22 192 LEU A CA 1
ATOM 1531 C C . LEU A 1 192 ? -0.601 10.172 -11.289 1.00 59.22 192 LEU A C 1
ATOM 1533 O O . LEU A 1 192 ? -0.002 10.435 -10.251 1.00 59.22 192 LEU A O 1
ATOM 1537 N N . LEU A 1 193 ? -0.322 10.793 -12.438 1.00 58.81 193 LEU A N 1
ATOM 1538 C CA . LEU A 1 193 ? 0.728 11.807 -12.607 1.00 58.81 193 LEU A CA 1
ATOM 1539 C C . LEU A 1 193 ? 0.238 13.246 -12.342 1.00 58.81 193 LEU A C 1
ATOM 1541 O O . LEU A 1 193 ? 0.993 14.201 -12.534 1.00 58.81 193 LEU A O 1
ATOM 1545 N N . SER A 1 194 ? -1.025 13.423 -11.931 1.00 52.12 194 SER A N 1
ATOM 1546 C CA . SER A 1 194 ? -1.664 14.740 -11.759 1.00 52.12 194 SER A CA 1
ATOM 1547 C C . SER A 1 194 ? -1.284 15.470 -10.461 1.00 52.12 194 SER A C 1
ATOM 1549 O O . SER A 1 194 ? -1.544 16.668 -10.333 1.00 52.12 194 SER A O 1
ATOM 1551 N N . ARG A 1 195 ? -0.629 14.791 -9.510 1.00 49.59 195 ARG A N 1
ATOM 1552 C CA . ARG A 1 195 ? -0.194 15.370 -8.231 1.00 49.59 195 ARG A CA 1
ATOM 1553 C C . ARG A 1 195 ? 1.323 15.527 -8.206 1.00 49.59 195 ARG A C 1
ATOM 1555 O O . ARG A 1 195 ? 2.036 14.572 -7.960 1.00 49.59 195 ARG A O 1
ATOM 1562 N N . GLU A 1 196 ? 1.748 16.750 -8.515 1.00 48.34 196 GLU A N 1
ATOM 1563 C CA . GLU A 1 196 ? 3.066 17.364 -8.293 1.00 48.34 196 GLU A CA 1
ATOM 1564 C C . GLU A 1 196 ? 4.318 16.468 -8.366 1.00 48.34 196 GLU A C 1
ATOM 1566 O O . GLU A 1 196 ? 4.626 15.707 -7.455 1.00 48.34 196 GLU A O 1
ATOM 1571 N N . ALA A 1 197 ? 5.123 16.746 -9.403 1.00 50.31 197 ALA A N 1
ATOM 1572 C CA . ALA A 1 197 ? 6.471 16.228 -9.648 1.00 50.31 197 ALA A CA 1
ATOM 1573 C C . ALA A 1 197 ? 6.471 14.727 -10.041 1.00 50.31 197 ALA A C 1
ATOM 1575 O O . ALA A 1 197 ? 5.643 13.939 -9.627 1.00 50.31 197 ALA A O 1
ATOM 1576 N N . ILE A 1 198 ? 7.229 14.277 -11.037 1.00 58.03 198 ILE A N 1
ATOM 1577 C CA . ILE A 1 198 ? 8.628 13.858 -10.908 1.00 58.03 198 ILE A CA 1
ATOM 1578 C C . ILE A 1 198 ? 9.064 13.289 -12.286 1.00 58.03 198 ILE A C 1
ATOM 1580 O O . ILE A 1 198 ? 8.250 13.088 -13.187 1.00 58.03 198 ILE A O 1
ATOM 1584 N N . PHE A 1 199 ? 10.362 13.067 -12.469 1.00 66.44 199 PHE A N 1
ATOM 1585 C CA . PHE A 1 199 ? 11.126 12.550 -13.613 1.00 66.44 199 PHE A CA 1
ATOM 1586 C C . PHE A 1 199 ? 10.660 11.230 -14.271 1.00 66.44 199 PHE A C 1
ATOM 1588 O O . PHE A 1 199 ? 11.442 10.617 -14.995 1.00 66.44 199 PHE A O 1
ATOM 1595 N N . MET A 1 200 ? 9.418 10.785 -14.084 1.00 77.12 200 MET A N 1
ATOM 1596 C CA . MET A 1 200 ? 8.886 9.509 -14.561 1.00 77.12 200 MET A CA 1
ATOM 1597 C C . MET A 1 200 ? 7.647 9.715 -15.450 1.00 77.12 200 MET A C 1
ATOM 1599 O O . MET A 1 200 ? 6.820 10.593 -15.213 1.00 77.12 200 MET A O 1
ATOM 1603 N N . LYS A 1 201 ? 7.524 8.907 -16.503 1.00 76.75 201 LYS A N 1
ATOM 1604 C CA . LYS A 1 201 ? 6.329 8.753 -17.335 1.00 76.75 201 LYS A CA 1
ATOM 1605 C C . LYS A 1 201 ? 5.899 7.295 -17.267 1.00 76.75 201 LYS A C 1
ATOM 1607 O O . LYS A 1 201 ? 6.713 6.406 -17.512 1.00 76.75 201 LYS A O 1
ATOM 1612 N N . LEU A 1 202 ? 4.621 7.096 -16.983 1.00 80.19 202 LEU A N 1
ATOM 1613 C CA . LEU A 1 202 ? 3.972 5.796 -16.945 1.00 80.19 202 LEU A CA 1
ATOM 1614 C C . LEU A 1 202 ? 3.119 5.614 -18.200 1.00 80.19 202 LEU A C 1
ATOM 1616 O O . LEU A 1 202 ? 2.526 6.572 -18.703 1.00 80.19 202 LEU A O 1
ATOM 1620 N N . ALA A 1 203 ? 3.076 4.393 -18.708 1.00 83.56 203 ALA A N 1
ATOM 1621 C CA . ALA A 1 203 ? 2.151 3.966 -19.748 1.00 83.56 203 ALA A CA 1
ATOM 1622 C C . ALA A 1 203 ? 1.752 2.516 -19.480 1.00 83.56 203 ALA A C 1
ATOM 1624 O O . ALA A 1 203 ? 2.531 1.775 -18.884 1.00 83.56 203 ALA A O 1
ATOM 1625 N N . PHE A 1 204 ? 0.569 2.105 -19.922 1.00 88.00 204 PHE A N 1
ATOM 1626 C CA . PHE A 1 204 ? 0.261 0.681 -19.981 1.00 88.00 204 PHE A CA 1
ATOM 1627 C C . PHE A 1 204 ? 1.131 -0.008 -21.032 1.00 88.00 204 PHE A C 1
ATOM 1629 O O . PHE A 1 204 ? 1.536 0.607 -22.024 1.00 88.00 204 PHE A O 1
ATOM 1636 N N . LEU A 1 205 ? 1.384 -1.297 -20.825 1.00 89.81 205 LEU A N 1
ATOM 1637 C CA . LEU A 1 205 ? 1.817 -2.171 -21.908 1.00 89.81 205 LEU A CA 1
ATOM 1638 C C . LEU A 1 205 ? 0.734 -2.225 -22.990 1.00 89.81 205 LEU A C 1
ATOM 1640 O O . LEU A 1 205 ? -0.450 -2.077 -22.703 1.00 89.81 205 LEU A O 1
ATOM 1644 N N . SER A 1 206 ? 1.135 -2.452 -24.240 1.00 86.31 206 SER A N 1
ATOM 1645 C CA . SER A 1 206 ? 0.238 -2.378 -25.404 1.00 86.31 206 SER A CA 1
ATOM 1646 C C . SER A 1 206 ? -0.985 -3.301 -25.331 1.00 86.31 206 SER A C 1
ATOM 1648 O O . SER A 1 206 ? -1.992 -3.015 -25.971 1.00 86.31 206 SER A O 1
ATOM 1650 N N . SER A 1 207 ? -0.909 -4.387 -24.561 1.00 88.44 207 SER A N 1
ATOM 1651 C CA . SER A 1 207 ? -1.980 -5.367 -24.353 1.00 88.44 207 SER A CA 1
ATOM 1652 C C . SER A 1 207 ? -2.745 -5.196 -23.035 1.00 88.44 207 SER A C 1
ATOM 1654 O O . SER A 1 207 ? -3.518 -6.079 -22.673 1.00 88.44 207 SER A O 1
ATOM 1656 N N . VAL A 1 208 ? -2.504 -4.115 -22.290 1.00 91.00 208 VAL A N 1
ATOM 1657 C CA . VAL A 1 208 ? -3.040 -3.920 -20.939 1.00 91.00 208 VAL A CA 1
ATOM 1658 C C . VAL A 1 208 ? -3.930 -2.684 -20.891 1.00 91.00 208 VAL A C 1
ATOM 1660 O O . VAL A 1 208 ? -3.534 -1.596 -21.304 1.00 91.00 208 VAL A O 1
ATOM 1663 N N . SER A 1 209 ? -5.125 -2.849 -20.334 1.00 88.50 209 SER A N 1
ATOM 1664 C CA . SER A 1 209 ? -6.041 -1.762 -19.987 1.00 88.50 209 SER A CA 1
ATOM 1665 C C . SER A 1 209 ? -6.110 -1.532 -18.473 1.00 88.50 209 SER A C 1
ATOM 1667 O O . SER A 1 209 ? -5.684 -2.369 -17.674 1.00 88.50 209 SER A O 1
ATOM 1669 N N . SER A 1 210 ? -6.695 -0.407 -18.053 1.00 86.44 210 SER A N 1
ATOM 1670 C CA . SER A 1 210 ? -7.000 -0.141 -16.639 1.00 86.44 210 SER A CA 1
ATOM 1671 C C . SER A 1 210 ? -7.921 -1.204 -16.029 1.00 86.44 210 SER A C 1
ATOM 1673 O O . SER A 1 210 ? -7.720 -1.602 -14.878 1.00 86.44 210 SER A O 1
ATOM 1675 N N . ASP A 1 211 ? -8.890 -1.702 -16.801 1.00 87.69 211 ASP A N 1
ATOM 1676 C CA . ASP A 1 211 ? -9.797 -2.765 -16.370 1.00 87.69 211 ASP A CA 1
ATOM 1677 C C . ASP A 1 211 ? -9.063 -4.096 -16.174 1.00 87.69 211 ASP A C 1
ATOM 1679 O O . ASP A 1 211 ? -9.335 -4.789 -15.192 1.00 87.69 211 ASP A O 1
ATOM 1683 N N . ASP A 1 212 ? -8.075 -4.418 -17.017 1.00 90.38 212 ASP A N 1
ATOM 1684 C CA . ASP A 1 212 ? -7.241 -5.612 -16.832 1.00 90.38 212 ASP A CA 1
ATOM 1685 C C . ASP A 1 212 ? -6.451 -5.548 -15.526 1.00 90.38 212 ASP A C 1
ATOM 1687 O O . ASP A 1 212 ? -6.421 -6.524 -14.774 1.00 90.38 212 ASP A O 1
ATOM 1691 N N . VAL A 1 213 ? -5.829 -4.396 -15.235 1.00 91.19 213 VAL A N 1
ATOM 1692 C CA . VAL A 1 213 ? -5.071 -4.197 -13.990 1.00 91.19 213 VAL A CA 1
ATOM 1693 C C . VAL A 1 213 ? -5.980 -4.393 -12.787 1.00 91.19 213 VAL A C 1
ATOM 1695 O O . VAL A 1 213 ? -5.642 -5.155 -11.877 1.00 91.19 213 VAL A O 1
ATOM 1698 N N . ARG A 1 214 ? -7.152 -3.751 -12.784 1.00 89.94 214 ARG A N 1
ATOM 1699 C CA . ARG A 1 214 ? -8.120 -3.878 -11.693 1.00 89.94 214 ARG A CA 1
ATOM 1700 C C . ARG A 1 214 ? -8.593 -5.317 -11.533 1.00 89.94 214 ARG A C 1
ATOM 1702 O O . ARG A 1 214 ? -8.518 -5.854 -10.433 1.00 89.94 214 ARG A O 1
ATOM 1709 N N . HIS A 1 215 ? -9.070 -5.934 -12.611 1.00 90.69 215 HIS A N 1
ATOM 1710 C CA . HIS A 1 215 ? -9.636 -7.278 -12.576 1.00 90.69 215 HIS A CA 1
ATOM 1711 C C . HIS A 1 215 ? -8.616 -8.299 -12.067 1.00 90.69 215 HIS A C 1
ATOM 1713 O O . HIS A 1 215 ? -8.907 -9.044 -11.132 1.00 90.69 215 HIS A O 1
ATOM 1719 N N . LYS A 1 216 ? -7.391 -8.277 -12.607 1.00 93.31 216 LYS A N 1
ATOM 1720 C CA . LYS A 1 216 ? -6.317 -9.179 -12.172 1.00 93.31 216 LYS A CA 1
ATOM 1721 C C . LYS A 1 216 ? -5.899 -8.925 -10.727 1.00 93.31 216 LYS A C 1
ATOM 1723 O O . LYS A 1 216 ? -5.658 -9.876 -9.994 1.00 93.31 216 LYS A O 1
ATOM 1728 N N . THR A 1 217 ? -5.840 -7.664 -10.299 1.00 93.19 217 THR A N 1
ATOM 1729 C CA . THR A 1 217 ? -5.474 -7.326 -8.913 1.00 93.19 217 THR A CA 1
ATOM 1730 C C . THR A 1 217 ? -6.565 -7.745 -7.922 1.00 93.19 217 THR A C 1
ATOM 1732 O O . THR A 1 217 ? -6.261 -8.195 -6.825 1.00 93.19 217 THR A O 1
ATOM 1735 N N . TYR A 1 218 ? -7.841 -7.671 -8.302 1.00 92.75 218 TYR A N 1
ATOM 1736 C CA . TYR A 1 218 ? -8.933 -8.165 -7.458 1.00 92.75 218 TYR A CA 1
ATOM 1737 C C . TYR A 1 218 ? -8.944 -9.684 -7.366 1.00 92.75 218 TYR A C 1
ATOM 1739 O O . TYR A 1 218 ? -9.092 -10.215 -6.270 1.00 92.75 218 TYR A O 1
ATOM 1747 N N . ALA A 1 219 ? -8.739 -10.374 -8.490 1.00 92.31 219 ALA A N 1
ATOM 1748 C CA . ALA A 1 219 ? -8.589 -11.824 -8.495 1.00 92.31 219 ALA A CA 1
ATOM 1749 C C . ALA A 1 219 ? -7.409 -12.261 -7.610 1.00 92.31 219 ALA A C 1
ATOM 1751 O O . ALA A 1 219 ? -7.523 -13.227 -6.862 1.00 92.31 219 ALA A O 1
ATOM 1752 N N . LEU A 1 220 ? -6.306 -11.502 -7.625 1.00 92.88 220 LEU A N 1
ATOM 1753 C CA . LEU A 1 220 ? -5.189 -11.694 -6.703 1.00 92.88 220 LEU A CA 1
ATOM 1754 C C . LEU A 1 220 ? -5.621 -11.533 -5.236 1.00 92.88 220 LEU A C 1
ATOM 1756 O O . LEU A 1 220 ? -5.287 -12.385 -4.422 1.00 92.88 220 LEU A O 1
ATOM 1760 N N . PHE A 1 221 ? -6.365 -10.481 -4.882 1.00 93.38 221 PHE A N 1
ATOM 1761 C CA . PHE A 1 221 ? -6.859 -10.299 -3.510 1.00 93.38 221 PHE A CA 1
ATOM 1762 C C . PHE A 1 221 ? -7.836 -11.393 -3.062 1.00 93.38 221 PHE A C 1
ATOM 1764 O O . PHE A 1 221 ? -7.907 -11.722 -1.884 1.00 93.38 221 PHE A O 1
ATOM 1771 N N . GLU A 1 222 ? -8.610 -11.955 -3.986 1.00 91.44 222 GLU A N 1
ATOM 1772 C CA . GLU A 1 222 ? -9.516 -13.064 -3.685 1.00 91.44 222 GLU A CA 1
ATOM 1773 C C . GLU A 1 222 ? -8.771 -14.386 -3.488 1.00 91.44 222 GLU A C 1
ATOM 1775 O O . GLU A 1 222 ? -9.156 -15.177 -2.629 1.00 91.44 222 GLU A O 1
ATOM 1780 N N . ALA A 1 223 ? -7.711 -14.620 -4.264 1.00 88.50 223 ALA A N 1
ATOM 1781 C CA . ALA A 1 223 ? -6.940 -15.858 -4.221 1.00 88.50 223 ALA A CA 1
ATOM 1782 C C . ALA A 1 223 ? -5.881 -15.888 -3.105 1.00 88.50 223 ALA A C 1
ATOM 1784 O O . ALA A 1 223 ? -5.531 -16.964 -2.622 1.00 88.50 223 ALA A O 1
ATOM 1785 N N . ALA A 1 224 ? -5.341 -14.735 -2.711 1.00 82.44 224 ALA A N 1
ATOM 1786 C CA . ALA A 1 224 ? -4.234 -14.657 -1.767 1.00 82.44 224 ALA A CA 1
ATOM 1787 C C . ALA A 1 224 ? -4.707 -14.591 -0.305 1.00 82.44 224 ALA A C 1
ATOM 1789 O O . ALA A 1 224 ? -5.564 -13.791 0.066 1.00 82.44 224 ALA A O 1
ATOM 1790 N N . HIS A 1 225 ? -4.081 -15.388 0.562 1.00 73.94 225 HIS A N 1
ATOM 1791 C CA . HIS A 1 225 ? -4.273 -15.303 2.012 1.00 73.94 225 HIS A CA 1
ATOM 1792 C C . HIS A 1 225 ? -3.423 -14.179 2.638 1.00 73.94 225 HIS A C 1
ATOM 1794 O O . HIS A 1 225 ? -2.417 -13.759 2.062 1.00 73.94 225 HIS A O 1
ATOM 1800 N N . ALA A 1 226 ? -3.783 -13.725 3.852 1.00 66.50 226 ALA A N 1
ATOM 1801 C CA . ALA A 1 226 ? -3.090 -12.655 4.597 1.00 66.50 226 ALA A CA 1
ATOM 1802 C C . ALA A 1 226 ? -1.558 -12.726 4.573 1.00 66.50 226 ALA A C 1
ATOM 1804 O O . ALA A 1 226 ? -0.906 -11.687 4.555 1.00 66.50 226 ALA A O 1
ATOM 1805 N N . SER A 1 227 ? -0.992 -13.932 4.608 1.00 62.59 227 SER A N 1
ATOM 1806 C CA . SER A 1 227 ? 0.428 -14.165 4.879 1.00 62.59 227 SER A CA 1
ATOM 1807 C C . SER A 1 227 ? 1.185 -14.897 3.768 1.00 62.59 227 SER A C 1
ATOM 1809 O O . SER A 1 227 ? 2.354 -15.220 3.964 1.00 62.59 227 SER A O 1
ATOM 1811 N N . SER A 1 228 ? 0.563 -15.196 2.621 1.00 64.62 228 SER A N 1
ATOM 1812 C CA . SER A 1 228 ? 1.209 -16.025 1.594 1.00 64.62 228 SER A CA 1
ATOM 1813 C C . SER A 1 228 ? 0.678 -15.733 0.192 1.00 64.62 228 SER A C 1
ATOM 1815 O O . SER A 1 228 ? -0.119 -16.485 -0.364 1.00 64.62 228 SER A O 1
ATOM 1817 N N . ALA A 1 229 ? 1.126 -14.617 -0.379 1.00 75.25 229 ALA A N 1
ATOM 1818 C CA . ALA A 1 229 ? 1.136 -14.456 -1.826 1.00 75.25 229 ALA A CA 1
ATOM 1819 C C . ALA A 1 229 ? 2.520 -14.866 -2.338 1.00 75.25 229 ALA A C 1
ATOM 1821 O O . ALA A 1 229 ? 3.536 -14.463 -1.767 1.00 75.25 229 ALA A O 1
ATOM 1822 N N . GLU A 1 230 ? 2.569 -15.662 -3.404 1.00 82.38 230 GLU A N 1
ATOM 1823 C CA . GLU A 1 230 ? 3.825 -15.892 -4.112 1.00 82.38 230 GLU A CA 1
ATOM 1824 C C . GLU A 1 230 ? 4.335 -14.550 -4.646 1.00 82.38 230 GLU A C 1
ATOM 1826 O O . GLU A 1 230 ? 3.590 -13.790 -5.271 1.00 82.38 230 GLU A O 1
ATOM 1831 N N . LEU A 1 231 ? 5.595 -14.231 -4.349 1.00 81.56 231 LEU A N 1
ATOM 1832 C CA . LEU A 1 231 ? 6.221 -12.995 -4.797 1.00 81.56 231 LEU A CA 1
ATOM 1833 C C . LEU A 1 231 ? 6.373 -13.032 -6.320 1.00 81.56 231 LEU A C 1
ATOM 1835 O O . LEU A 1 231 ? 7.143 -13.854 -6.817 1.00 81.56 231 LEU A O 1
ATOM 1839 N N . PRO A 1 232 ? 5.728 -12.122 -7.070 1.00 86.06 232 PRO A N 1
ATOM 1840 C CA . PRO A 1 232 ? 5.866 -12.107 -8.511 1.00 86.06 232 PRO A CA 1
ATOM 1841 C C . PRO A 1 232 ? 7.318 -11.819 -8.893 1.00 86.06 232 PRO A C 1
ATOM 1843 O O . PRO A 1 232 ? 8.012 -11.001 -8.269 1.00 86.06 232 PRO A O 1
ATOM 1846 N N . GLU A 1 233 ? 7.783 -12.447 -9.963 1.00 86.62 233 GLU A N 1
ATOM 1847 C CA . GLU A 1 233 ? 9.029 -12.019 -10.580 1.00 86.62 233 GLU A CA 1
ATOM 1848 C C . GLU A 1 233 ? 8.883 -10.586 -11.099 1.00 86.62 233 GLU A C 1
ATOM 1850 O O . GLU A 1 233 ? 7.797 -10.139 -11.474 1.00 86.62 233 GLU A O 1
ATOM 1855 N N . MET A 1 234 ? 9.977 -9.829 -11.083 1.00 85.81 234 MET A N 1
ATOM 1856 C CA . MET A 1 234 ? 9.994 -8.521 -11.728 1.00 85.81 234 MET A CA 1
ATOM 1857 C C . MET A 1 234 ? 10.034 -8.739 -13.240 1.00 85.81 234 MET A C 1
ATOM 1859 O O . MET A 1 234 ? 10.849 -9.529 -13.707 1.00 85.81 234 MET A O 1
ATOM 1863 N N . ARG A 1 235 ? 9.207 -8.027 -14.012 1.00 89.25 235 ARG A N 1
ATOM 1864 C CA . ARG A 1 235 ? 9.209 -8.165 -15.473 1.00 89.25 235 ARG A CA 1
ATOM 1865 C C . ARG A 1 235 ? 10.573 -7.802 -16.071 1.00 89.25 235 ARG A C 1
ATOM 1867 O O . ARG A 1 235 ? 11.109 -6.717 -15.819 1.00 89.25 235 ARG A O 1
ATOM 1874 N N . ASP A 1 236 ? 11.072 -8.667 -16.948 1.00 84.81 236 ASP A N 1
ATOM 1875 C CA . ASP A 1 236 ? 12.280 -8.417 -17.729 1.00 84.81 236 ASP A CA 1
ATOM 1876 C C . ASP A 1 236 ? 12.191 -7.110 -18.519 1.00 84.81 236 ASP A C 1
ATOM 1878 O O . ASP A 1 236 ? 11.193 -6.791 -19.171 1.00 84.81 236 ASP A O 1
ATOM 1882 N N . GLY A 1 237 ? 13.267 -6.325 -18.455 1.00 82.62 237 GLY A N 1
ATOM 1883 C CA . GLY A 1 237 ? 13.362 -5.060 -19.177 1.00 82.62 237 GLY A CA 1
ATOM 1884 C C . GLY A 1 237 ? 12.488 -3.932 -18.622 1.00 82.62 237 GLY A C 1
ATOM 1885 O O . GLY A 1 237 ? 12.407 -2.885 -19.265 1.00 82.62 237 GLY A O 1
ATOM 1886 N N . PHE A 1 238 ? 11.871 -4.088 -17.444 1.00 85.00 238 PHE A N 1
ATOM 1887 C CA . PHE A 1 238 ? 11.041 -3.052 -16.820 1.00 85.00 238 PHE A CA 1
ATOM 1888 C C . PHE A 1 238 ? 11.757 -1.691 -16.679 1.00 85.00 238 PHE A C 1
ATOM 1890 O O . PHE A 1 238 ? 11.167 -0.651 -16.967 1.00 85.00 238 PHE A O 1
ATOM 1897 N N . LEU A 1 239 ? 13.048 -1.697 -16.323 1.00 80.44 239 LEU A N 1
ATOM 1898 C CA . LEU A 1 239 ? 13.936 -0.522 -16.288 1.00 80.44 239 LEU A CA 1
ATOM 1899 C C . LEU A 1 239 ? 14.955 -0.527 -17.448 1.00 80.44 239 LEU A C 1
ATOM 1901 O O . LEU A 1 239 ? 16.051 0.026 -17.335 1.00 80.44 239 LEU A O 1
ATOM 1905 N N . GLY A 1 240 ? 14.635 -1.201 -18.555 1.00 79.06 240 GLY A N 1
ATOM 1906 C CA . GLY A 1 240 ? 15.561 -1.483 -19.654 1.00 79.06 240 GLY A CA 1
ATOM 1907 C C . GLY A 1 240 ? 16.588 -2.574 -19.317 1.00 79.06 240 GLY A C 1
ATOM 1908 O O . GLY A 1 240 ? 16.392 -3.377 -18.400 1.00 79.06 240 GLY A O 1
ATOM 1909 N N . HIS A 1 241 ? 17.715 -2.591 -20.038 1.00 78.50 241 HIS A N 1
ATOM 1910 C CA . HIS A 1 241 ? 18.789 -3.591 -19.874 1.00 78.50 241 HIS A CA 1
ATOM 1911 C C . HIS A 1 241 ? 19.453 -3.585 -18.483 1.00 78.50 241 HIS A C 1
ATOM 1913 O O . HIS A 1 241 ? 20.219 -4.487 -18.161 1.00 78.50 241 HIS A O 1
ATOM 1919 N N . HIS A 1 242 ? 19.160 -2.585 -17.647 1.00 72.50 242 HIS A N 1
ATOM 1920 C CA . HIS A 1 242 ? 19.732 -2.435 -16.309 1.00 72.50 242 HIS A CA 1
ATOM 1921 C C . HIS A 1 242 ? 18.850 -2.988 -15.185 1.00 72.50 242 HIS A C 1
ATOM 1923 O O . HIS A 1 242 ? 19.272 -2.926 -14.034 1.00 72.50 242 HIS A O 1
ATOM 1929 N N . THR A 1 243 ? 17.658 -3.522 -15.489 1.00 79.00 243 THR A N 1
ATOM 1930 C CA . THR A 1 243 ? 16.657 -3.932 -14.482 1.00 79.00 243 THR A CA 1
ATOM 1931 C C . THR A 1 243 ? 17.279 -4.748 -13.346 1.00 79.00 243 THR A C 1
ATOM 1933 O O . THR A 1 243 ? 17.288 -4.286 -12.209 1.00 79.00 243 THR A O 1
ATOM 1936 N N . PHE A 1 244 ? 17.904 -5.891 -13.639 1.00 79.75 244 PHE A N 1
ATOM 1937 C CA . PHE A 1 244 ? 18.496 -6.748 -12.606 1.00 79.75 244 PHE A CA 1
ATOM 1938 C C . PHE A 1 244 ? 19.726 -6.142 -11.921 1.00 79.75 244 PHE A C 1
ATOM 1940 O O . PHE A 1 244 ? 19.835 -6.197 -10.700 1.00 79.75 244 PHE A O 1
ATOM 1947 N N . ALA A 1 245 ? 20.613 -5.482 -12.672 1.00 75.50 245 ALA A N 1
ATOM 1948 C CA . ALA A 1 245 ? 21.804 -4.842 -12.107 1.00 75.50 245 ALA A CA 1
ATOM 1949 C C . ALA A 1 245 ? 21.457 -3.735 -11.089 1.00 75.50 245 ALA A C 1
ATOM 1951 O O . ALA A 1 245 ? 22.173 -3.529 -10.103 1.00 75.50 245 ALA A O 1
ATOM 1952 N N . VAL A 1 246 ? 20.349 -3.025 -11.314 1.00 75.50 246 VAL A N 1
ATOM 1953 C CA . VAL A 1 246 ? 19.830 -1.988 -10.413 1.00 75.50 246 VAL A CA 1
ATOM 1954 C C . VAL A 1 246 ? 19.213 -2.618 -9.174 1.00 75.50 246 VAL A C 1
ATOM 1956 O O . VAL A 1 246 ? 19.533 -2.185 -8.068 1.00 75.50 246 VAL A O 1
ATOM 1959 N N . LEU A 1 247 ? 18.402 -3.669 -9.333 1.00 75.88 247 LEU A N 1
ATOM 1960 C CA . LEU A 1 247 ? 17.849 -4.410 -8.197 1.00 75.88 247 LEU A CA 1
ATOM 1961 C C . LEU A 1 247 ? 18.955 -4.972 -7.297 1.00 75.88 247 LEU A C 1
ATOM 1963 O O . LEU A 1 247 ? 18.904 -4.811 -6.079 1.00 75.88 247 LEU A O 1
ATOM 1967 N N . ASP A 1 248 ? 20.004 -5.534 -7.893 1.00 75.62 248 ASP A N 1
ATOM 1968 C CA . ASP A 1 248 ? 21.176 -6.029 -7.171 1.00 75.62 248 ASP A CA 1
ATOM 1969 C C . ASP A 1 248 ? 21.956 -4.924 -6.461 1.00 75.62 248 ASP A C 1
ATOM 1971 O O . ASP A 1 248 ? 22.493 -5.127 -5.372 1.00 75.62 248 ASP A O 1
ATOM 1975 N N . SER A 1 249 ? 22.035 -3.739 -7.062 1.00 75.81 249 SER A N 1
ATOM 1976 C CA . SER A 1 249 ? 22.711 -2.600 -6.440 1.00 75.81 249 SER A CA 1
ATOM 1977 C C . SER A 1 249 ? 21.917 -2.051 -5.255 1.00 75.81 249 SER A C 1
ATOM 1979 O O . SER A 1 249 ? 22.503 -1.774 -4.210 1.00 75.81 249 SER A O 1
ATOM 1981 N N . LEU A 1 250 ? 20.589 -1.964 -5.381 1.00 73.62 250 LEU A N 1
ATOM 1982 C CA . LEU A 1 250 ? 19.693 -1.583 -4.286 1.00 73.62 250 LEU A CA 1
ATOM 1983 C C . LEU A 1 250 ? 19.721 -2.606 -3.146 1.00 73.62 250 LEU A C 1
ATOM 1985 O O . LEU A 1 250 ? 19.698 -2.214 -1.978 1.00 73.62 250 LEU A O 1
ATOM 1989 N N . ARG A 1 251 ? 19.841 -3.8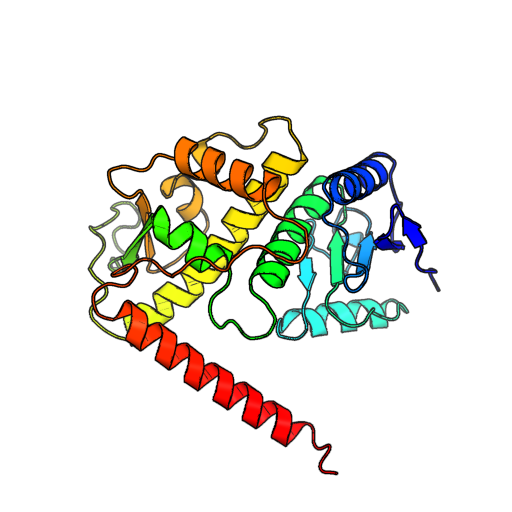97 -3.484 1.00 75.88 251 ARG A N 1
ATOM 1990 C CA . ARG A 1 251 ? 20.069 -4.986 -2.529 1.00 75.88 251 ARG A CA 1
ATOM 1991 C C . ARG A 1 251 ? 21.300 -4.743 -1.684 1.00 75.88 251 ARG A C 1
ATOM 1993 O O . ARG A 1 251 ? 21.184 -4.514 -0.487 1.00 75.88 251 ARG A O 1
ATOM 2000 N N . ARG A 1 252 ? 22.459 -4.658 -2.336 1.00 76.88 252 ARG A N 1
ATOM 2001 C CA . ARG A 1 252 ? 23.743 -4.443 -1.658 1.00 76.88 252 ARG A CA 1
ATOM 2002 C C . ARG A 1 252 ? 23.755 -3.174 -0.809 1.00 76.88 252 ARG A C 1
ATOM 2004 O O . ARG A 1 252 ? 24.317 -3.174 0.281 1.00 76.88 252 ARG A O 1
ATOM 2011 N N . ALA A 1 253 ? 23.148 -2.089 -1.294 1.00 73.62 253 ALA A N 1
ATOM 2012 C CA . ALA A 1 253 ? 23.064 -0.845 -0.534 1.00 73.62 253 ALA A CA 1
ATOM 2013 C C . ALA A 1 253 ? 22.218 -1.006 0.739 1.00 73.62 253 ALA A C 1
ATOM 2015 O O . ALA A 1 253 ? 22.620 -0.517 1.793 1.00 73.62 253 ALA A O 1
ATOM 2016 N N . THR A 1 254 ? 21.088 -1.709 0.645 1.00 70.75 254 THR A N 1
ATOM 2017 C CA . THR A 1 254 ? 20.193 -1.980 1.777 1.00 70.75 254 THR A CA 1
ATOM 2018 C C . THR A 1 254 ? 20.847 -2.920 2.787 1.00 70.75 254 THR A C 1
ATOM 2020 O O . THR A 1 254 ? 20.806 -2.640 3.982 1.00 70.75 254 THR A O 1
ATOM 2023 N N . ASP A 1 255 ? 21.507 -3.982 2.320 1.00 75.06 255 ASP A N 1
ATOM 2024 C CA . ASP A 1 255 ? 22.232 -4.935 3.168 1.00 75.06 255 ASP A CA 1
ATOM 2025 C C . ASP A 1 255 ? 23.351 -4.243 3.953 1.00 75.06 255 ASP A C 1
ATOM 2027 O O . ASP A 1 255 ? 23.498 -4.457 5.155 1.00 75.06 255 ASP A O 1
ATOM 2031 N N . ARG A 1 256 ? 24.092 -3.341 3.298 1.00 78.56 256 ARG A N 1
ATOM 2032 C CA . ARG A 1 256 ? 25.115 -2.523 3.956 1.00 78.56 256 ARG A CA 1
ATOM 2033 C C . ARG A 1 256 ? 24.519 -1.628 5.045 1.00 78.56 256 ARG A C 1
ATOM 2035 O O . ARG A 1 256 ? 25.024 -1.640 6.159 1.00 78.56 256 ARG A O 1
ATOM 2042 N N . ILE A 1 257 ? 23.432 -0.906 4.755 1.00 74.25 257 ILE A N 1
ATOM 2043 C CA . ILE A 1 257 ? 22.764 -0.046 5.750 1.00 74.25 257 ILE A CA 1
ATOM 2044 C C . ILE A 1 257 ? 22.264 -0.882 6.938 1.00 74.25 257 ILE A C 1
ATOM 2046 O O . ILE A 1 257 ? 22.419 -0.474 8.088 1.00 74.25 257 ILE A O 1
ATOM 2050 N N . ARG A 1 258 ? 21.695 -2.069 6.685 1.00 72.12 258 ARG A N 1
ATOM 2051 C CA . ARG A 1 258 ? 21.259 -2.998 7.740 1.00 72.12 258 ARG A CA 1
ATOM 2052 C C . ARG A 1 258 ? 22.434 -3.450 8.609 1.00 72.12 258 ARG A C 1
ATOM 2054 O O . ARG A 1 258 ? 22.315 -3.416 9.828 1.00 72.12 258 ARG A O 1
ATOM 2061 N N . ALA A 1 259 ? 23.560 -3.822 8.001 1.00 74.62 259 ALA A N 1
ATOM 2062 C CA . ALA A 1 259 ? 24.765 -4.232 8.719 1.00 74.62 259 ALA A CA 1
ATOM 2063 C C . ALA A 1 259 ? 25.363 -3.091 9.561 1.00 74.62 259 ALA A C 1
ATOM 2065 O O . ALA A 1 259 ? 25.754 -3.309 10.707 1.00 74.62 259 ALA A O 1
ATOM 2066 N N . GLU A 1 260 ? 25.387 -1.870 9.023 1.00 77.75 260 GLU A N 1
ATOM 2067 C CA . GLU A 1 260 ? 25.835 -0.667 9.735 1.00 77.75 260 GLU A CA 1
ATOM 2068 C C . GLU A 1 260 ? 24.910 -0.338 10.917 1.00 77.75 260 GLU A C 1
ATOM 2070 O O . GLU A 1 260 ? 25.392 -0.054 12.010 1.00 77.75 260 GLU A O 1
ATOM 2075 N N . THR A 1 261 ? 23.590 -0.457 10.734 1.00 67.75 261 THR A N 1
ATOM 2076 C CA . THR A 1 261 ? 22.594 -0.214 11.795 1.00 67.75 261 THR A CA 1
ATOM 2077 C C . THR A 1 261 ? 22.686 -1.275 12.895 1.00 67.75 261 THR A C 1
ATOM 2079 O O . THR A 1 261 ? 22.741 -0.934 14.071 1.00 67.75 261 THR A O 1
ATOM 2082 N N . ALA A 1 262 ? 22.805 -2.556 12.531 1.00 67.88 2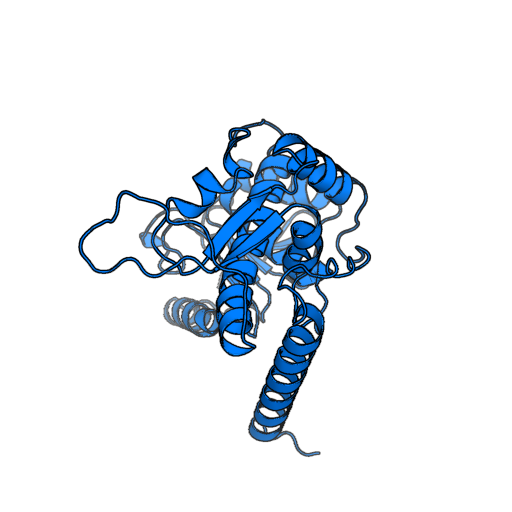62 ALA A N 1
ATOM 2083 C CA . ALA A 1 262 ? 22.966 -3.648 13.493 1.00 67.88 262 ALA A CA 1
ATOM 2084 C C . ALA A 1 262 ? 24.279 -3.543 14.292 1.00 67.88 262 ALA A C 1
ATOM 2086 O O . ALA A 1 262 ? 24.317 -3.884 15.470 1.00 67.88 262 ALA A O 1
ATOM 2087 N N . SER A 1 263 ? 25.347 -3.038 13.665 1.00 66.88 263 SER A N 1
ATOM 2088 C CA . SER A 1 263 ? 26.626 -2.784 14.338 1.00 66.88 263 SER A CA 1
ATOM 2089 C C . SER A 1 263 ? 26.570 -1.559 15.260 1.00 66.88 263 SER A C 1
ATOM 2091 O O . SER A 1 263 ? 27.273 -1.520 16.267 1.00 66.88 263 SER A O 1
ATOM 2093 N N . ALA A 1 264 ? 25.740 -0.563 14.934 1.00 62.47 264 ALA A N 1
ATOM 2094 C CA . ALA A 1 264 ? 25.531 0.628 15.755 1.00 62.47 264 ALA A CA 1
ATOM 2095 C C . ALA A 1 264 ? 24.639 0.362 16.985 1.00 62.47 264 ALA A C 1
ATOM 2097 O O . ALA A 1 264 ? 24.842 0.992 18.020 1.00 62.47 264 ALA A O 1
ATOM 2098 N N . ASP A 1 265 ? 23.708 -0.595 16.895 1.00 53.12 265 ASP A N 1
ATOM 2099 C CA . ASP A 1 265 ? 22.777 -0.959 17.976 1.00 53.12 265 ASP A CA 1
ATOM 2100 C C . ASP A 1 265 ? 23.376 -1.889 19.048 1.00 53.12 265 ASP A C 1
ATOM 2102 O O . ASP A 1 265 ? 22.694 -2.236 20.013 1.00 53.12 265 ASP A O 1
ATOM 2106 N N . GLY A 1 266 ? 24.655 -2.264 18.930 1.00 44.72 266 GLY A N 1
ATOM 2107 C CA . GLY A 1 266 ? 25.496 -2.617 20.078 1.00 44.72 266 GLY A CA 1
ATOM 2108 C C . GLY A 1 266 ? 24.893 -3.585 21.102 1.00 44.72 266 GLY A C 1
ATOM 2109 O O . GLY A 1 266 ? 25.008 -3.354 22.301 1.00 44.72 266 GLY A O 1
ATOM 2110 N N . THR A 1 267 ? 24.300 -4.691 20.656 1.00 43.78 267 THR A N 1
ATOM 2111 C CA . THR A 1 267 ? 24.327 -5.941 21.430 1.00 43.78 267 THR A CA 1
ATOM 2112 C C . THR A 1 267 ? 25.316 -6.874 20.749 1.00 43.78 267 THR A C 1
ATOM 2114 O O . THR A 1 267 ? 24.953 -7.779 20.003 1.00 43.78 267 THR A O 1
ATOM 2117 N N . SER A 1 268 ? 26.603 -6.613 20.984 1.00 32.56 268 SER A N 1
ATOM 2118 C CA . SER A 1 268 ? 27.578 -7.701 20.944 1.00 32.56 268 SER A CA 1
ATOM 2119 C C . SER A 1 268 ? 27.293 -8.633 22.133 1.00 32.56 268 SER A C 1
ATOM 2121 O O . SER A 1 268 ? 26.897 -8.125 23.185 1.00 32.56 268 SER A O 1
ATOM 2123 N N . PRO A 1 269 ? 27.431 -9.959 21.953 1.00 41.56 269 PRO A N 1
ATOM 2124 C CA . PRO A 1 269 ? 27.146 -10.960 22.982 1.00 41.56 269 PRO A CA 1
ATOM 2125 C C . PRO A 1 269 ? 27.966 -10.774 24.263 1.00 41.56 269 PRO A C 1
ATOM 2127 O O . PRO A 1 269 ? 29.102 -10.249 24.176 1.00 41.56 269 PRO A O 1
#

pLDDT: mean 79.45, std 14.34, range [32.56, 95.56]

Foldseek 3Di:
DFDFDQQLQATEGEPDDCDPQNSVLVNLCSVLQQHDHLEYEYAAAADCVRVLDHRQKAFDAPPPPCNVVSQVSCVVVVHHDDHDGYIYDPGSLSVQLNSLLVLQDLQCPPQHLATLLLQLCLQWKAKFFFDDDPPPDPPDRDDGHAQDDLVSLVQRRVVSRVLSSNLSSVLSSCLSVVPNPDDLCSQQQVVSPPPDDDRMGMDTDPPHDSVNSSVVSSVQSNPDHNRDDDRHGRDPQSNHPCVVVSSVVSSVVVVVVVVVVVVVVDPDD

Secondary structure (DSSP, 8-state):
-PPPEEETTEEEEESS---HHHHHHHHHHHHTT---SSSEEEEPPSSGGGSS-SSS-EEE-TT-HHHHHHHHHHHHTT-PPPPSSEEEESSHHHHHHHHHHHHHHHHH-TT-SS-HHHHHHHTTEEEEEPP---TT-SS--PPPBPP-SHHHHHHHHHHHHHHHHHHHHHHHHHHHH-S--S-GGGGSHHHHT-SS--SEEEEE-TT--HHHHHHHHHHHHHH-BTTBPPPPPPPTTEEEETHHHHHHHHHHHHHHHHHHHHHHT----